Protein AF-0000000082393495 (afdb_homodimer)

pLDDT: mean 84.27, std 15.68, range [24.88, 97.31]

Organism: Colocasia esculenta (NCBI:txid4460)

InterPro domains:
  IPR001537 tRNA/rRNA methyltransferase, SpoU type [PF00588] (17-160)
  IPR029026 tRNA (guanine-N1-)-methyltransferase, N-terminal [G3DSA:3.40.1280.10] (12-165)
  IPR029028 Alpha/beta knot methyltransferases [SSF75217] (17-160)
  IPR051259 Ribosomal RNA Methyltransferase [PTHR43191] (18-163)

Nearest PDB structures (foldseek):
  7qiu-assembly1_B  TM=8.728E-01  e=2.834E-11  Bacillus subtilis
  5l0z-assembly1_B  TM=8.514E-01  e=2.171E-10  Sinorhizobium meliloti 1021
  1x7o-assembly1_B  TM=8.336E-01  e=1.814E-10  Streptomyces viridochromogenes
  1gz0-assembly4_E  TM=8.318E-01  e=1.476E-09  Escherichia coli
  2i6d-assembly1_A  TM=7.987E-01  e=8.609E-10  Porphyromonas gingivalis W83

Secondary structure (DSSP, 8-state):
------EEEEE--SS---HHHHHHHHHHHHHTT--EEEE-TTSPPTTSHHHHHHHTTGGGTSEEEE--HHHHHHHHHHHTPEEEEE--TTS-TTS---PPEEP-HHHHHHTTTS-EEEEE-BTTTBS-HHHHHHSEEEE----TT-----HHHHHHHHHHHTS---/------EEEEE--SS---HHHHHHHHHHHHHTT--EEEE-TTSPPTTSHHHHHHHTTGGGTSEEEE--HHHHHHHHHHHTPEEEEE--TTS-TTS---PPEEP-HHHHHHTTTS-EEEEE-BTTTBS-HHHHHHSEEEE----TT-----HHHHHHHHHHHTS---

Foldseek 3Di:
DVPLLQAEEEEAAQPQPPLLLQLLLLLLCVVLVHQAYEYEPNDDDCPDPNSCVNNVCSSVVHDYHYDHPVVVVVVCVVQVAAEEEEAAPPPPPPDDPADAAEQDLVVLVVCQRGNYYYYFQHPVPTDDPVSVVRHHYYYYDDDDPDHDDDRSVRSSVNSNSNRHDD/DVPQLQAEEEEAAQPQPPLLLQLLLLLLCVVLVGQAYEYEPNHDDCPDPNSCVNNVCSSVVHDYHYDHPVVVVVSCVVQVAAEEEEAAPPPPPPDDPADAAEQDLVVLVVCQRGNYYYYFQHPVPTDDPVSVVRHHYYYYDDDDPDHDDDRSVRSSVNSNSNRHDD

Radius of gyration: 19.24 Å; Cα contacts (8 Å, |Δi|>4): 706; chains: 2; bounding box: 40×58×52 Å

Sequence (332 aa):
MCHPGRRLVQHLATDDHDPGNLGTLLRSTMAFKWDGVFLLPSCCDPFNDKALRAARGASFQLTIIAGDWVHLEDLRDKFQMKMLAAHPENINETSFDRSSLILSQKLAESLADTPLCLTLGSEGHGLSQQAMCSSELVHIPMVGHFESLNVAVAGGIFLFILKSEYMCHPGRRLVQHLATDDHDPGNLGTLLRSTMAFKWDGVFLLPSCCDPFNDKALRAARGASFQLTIIAGDWVHLEDLRDKFQMKMLAAHPENINETSFDRSSLILSQKLAESLADTPLCLTLGSEGHGLSQQAMCSSELVHIPMVGHFESLNVAVAGGIFLFILKSEY

Solvent-accessible surface area (backbone atoms only — not comparable to full-atom values): 17664 Å² total; per-residue (Å²): 124,82,70,72,66,51,33,33,38,28,46,40,17,64,64,29,77,45,35,45,43,53,10,38,38,41,29,42,37,49,28,40,66,41,53,31,37,38,32,32,81,51,29,58,59,68,78,36,69,57,5,38,62,44,11,70,61,26,70,78,73,48,46,74,44,78,43,50,68,68,56,49,50,50,50,32,64,74,63,61,39,46,41,34,23,58,40,59,70,69,56,70,67,70,73,72,88,63,77,61,44,67,64,42,67,68,52,26,61,75,41,57,88,49,29,30,32,40,35,39,36,14,83,78,72,39,63,49,69,65,52,58,73,68,25,48,39,31,19,69,86,63,43,87,88,60,65,70,69,59,56,36,29,48,47,35,38,50,44,59,57,57,35,64,87,125,125,81,69,72,67,50,34,34,37,29,45,40,17,62,66,30,76,46,34,46,43,54,11,38,38,40,28,43,37,49,28,42,65,40,52,31,37,38,33,31,81,52,30,58,62,66,78,36,70,57,4,39,63,44,11,70,60,26,70,79,72,48,48,74,44,78,43,50,69,68,56,50,50,52,50,32,62,74,63,61,37,48,44,34,24,58,39,60,72,70,57,70,69,68,71,73,86,62,77,62,44,68,64,44,66,69,52,24,60,76,43,57,90,49,28,30,32,39,35,38,36,15,82,79,73,39,61,51,70,65,52,58,71,67,26,48,40,32,18,70,84,64,43,86,87,60,65,72,70,59,56,36,29,49,48,36,39,50,43,60,58,58,35,67,88,125

Structure (mmCIF, N/CA/C/O backbone):
data_AF-0000000082393495-model_v1
#
loop_
_entity.id
_entity.type
_entity.pdbx_description
1 polymer 'tRNA/rRNA methyltransferase SpoU type domain-containing protein'
#
loop_
_atom_site.group_PDB
_atom_site.id
_atom_site.type_symbol
_atom_site.label_atom_id
_atom_site.label_alt_id
_atom_site.label_comp_id
_atom_site.label_asym_id
_atom_site.label_entity_id
_atom_site.label_seq_id
_atom_site.pdbx_PDB_ins_code
_atom_site.Cartn_x
_atom_site.Cartn_y
_atom_site.Cartn_z
_atom_site.occupancy
_atom_site.B_iso_or_equiv
_atom_site.auth_seq_id
_atom_site.auth_comp_id
_atom_site.auth_asym_id
_atom_site.auth_atom_id
_atom_site.pdbx_PDB_model_num
ATOM 1 N N . MET A 1 1 ? -3.109 -27.641 16.094 1 24.91 1 MET A N 1
ATOM 2 C CA . MET A 1 1 ? -2.777 -27.844 14.68 1 24.91 1 MET A CA 1
ATOM 3 C C . MET A 1 1 ? -2.752 -26.516 13.93 1 24.91 1 MET A C 1
ATOM 5 O O . MET A 1 1 ? -3.74 -25.781 13.914 1 24.91 1 MET A O 1
ATOM 9 N N . CYS A 1 2 ? -1.732 -25.719 14.055 1 31.98 2 CYS A N 1
ATOM 10 C CA . CYS A 1 2 ? -1.646 -24.469 13.328 1 31.98 2 CYS A CA 1
ATOM 11 C C . CYS A 1 2 ? -2.271 -24.594 11.945 1 31.98 2 CYS A C 1
ATOM 13 O O . CYS A 1 2 ? -1.803 -25.375 11.117 1 31.98 2 CYS A O 1
ATOM 15 N N . HIS A 1 3 ? -3.521 -24.719 11.852 1 39.31 3 HIS A N 1
ATOM 16 C CA . HIS A 1 3 ? -4.066 -24.797 10.5 1 39.31 3 HIS A CA 1
ATOM 17 C C . HIS A 1 3 ? -3.375 -23.812 9.562 1 39.31 3 HIS A C 1
ATOM 19 O O . HIS A 1 3 ? -3.348 -22.609 9.836 1 39.31 3 HIS A O 1
ATOM 25 N N . PRO A 1 4 ? -2.248 -24.047 9.031 1 46.06 4 PRO A N 1
ATOM 26 C CA . PRO A 1 4 ? -1.491 -23.125 8.18 1 46.06 4 PRO A CA 1
ATOM 27 C C . PRO A 1 4 ? -2.393 -22.234 7.328 1 46.06 4 PRO A C 1
ATOM 29 O O . PRO A 1 4 ? -3.23 -22.75 6.574 1 46.06 4 PRO A O 1
ATOM 32 N N . GLY A 1 5 ? -3.168 -21.469 7.797 1 53.59 5 GLY A N 1
ATOM 33 C CA . GLY A 1 5 ? -3.904 -20.562 6.945 1 53.59 5 GLY A CA 1
ATOM 34 C C . GLY A 1 5 ? -3.131 -20.141 5.711 1 53.59 5 GLY A C 1
ATOM 35 O O . GLY A 1 5 ? -1.909 -19.984 5.762 1 53.59 5 GLY A O 1
ATOM 36 N N . ARG A 1 6 ? -3.248 -20.906 4.414 1 68.31 6 ARG A N 1
ATOM 37 C CA . ARG A 1 6 ? -2.553 -21.109 3.146 1 68.31 6 ARG A CA 1
ATOM 38 C C . ARG A 1 6 ? -2.625 -19.844 2.281 1 68.31 6 ARG A C 1
ATOM 40 O O . ARG A 1 6 ? -3.193 -19.875 1.187 1 68.31 6 ARG A O 1
ATOM 47 N N . ARG A 1 7 ? -2.291 -18.703 2.914 1 82.12 7 ARG A N 1
ATOM 48 C CA . ARG A 1 7 ? -2.248 -17.562 2.004 1 82.12 7 ARG A CA 1
ATOM 49 C C . ARG A 1 7 ? -0.832 -17.328 1.494 1 82.12 7 ARG A C 1
ATOM 51 O O . ARG A 1 7 ? 0.083 -17.062 2.281 1 82.12 7 ARG A O 1
ATOM 58 N N . LEU A 1 8 ? -0.674 -17.516 0.177 1 84.56 8 LEU A N 1
ATOM 59 C CA . LEU A 1 8 ? 0.613 -17.328 -0.484 1 84.56 8 LEU A CA 1
ATOM 60 C C . LEU A 1 8 ? 0.558 -16.156 -1.466 1 84.56 8 LEU A C 1
ATOM 62 O O . LEU A 1 8 ? -0.476 -15.922 -2.096 1 84.56 8 LEU A O 1
ATOM 66 N N . VAL A 1 9 ? 1.649 -15.438 -1.482 1 84.06 9 VAL A N 1
ATOM 67 C CA . VAL A 1 9 ? 1.804 -14.398 -2.488 1 84.06 9 VAL A CA 1
ATOM 68 C C . VAL A 1 9 ? 2.793 -14.852 -3.559 1 84.06 9 VAL A C 1
ATOM 70 O O . VAL A 1 9 ? 3.861 -15.375 -3.242 1 84.06 9 VAL A O 1
ATOM 73 N N . GLN A 1 10 ? 2.398 -14.75 -4.812 1 76.69 10 GLN A N 1
ATOM 74 C CA . GLN A 1 10 ? 3.311 -15.039 -5.914 1 76.69 10 GLN A CA 1
ATOM 75 C C . GLN A 1 10 ? 3.699 -13.758 -6.652 1 76.69 10 GLN A C 1
ATOM 77 O O . GLN A 1 10 ? 2.832 -13 -7.09 1 76.69 10 GLN A O 1
ATOM 82 N N . HIS A 1 11 ? 4.902 -13.43 -6.531 1 73.94 11 HIS A N 1
ATOM 83 C CA . HIS A 1 11 ? 5.441 -12.32 -7.316 1 73.94 11 HIS A CA 1
ATOM 84 C C . HIS A 1 11 ? 6.039 -12.82 -8.633 1 73.94 11 HIS A C 1
ATOM 86 O O . HIS A 1 11 ? 6.836 -13.758 -8.633 1 73.94 11 HIS A O 1
ATOM 92 N N . LEU A 1 12 ? 5.434 -12.438 -9.734 1 60.53 12 LEU A N 1
ATOM 93 C CA . LEU A 1 12 ? 6.004 -12.82 -11.016 1 60.53 12 LEU A CA 1
ATOM 94 C C . LEU A 1 12 ? 6.934 -11.734 -11.547 1 60.53 12 LEU A C 1
ATOM 96 O O . LEU A 1 12 ? 6.512 -10.594 -11.742 1 60.53 12 LEU A O 1
ATOM 100 N N . ALA A 1 13 ? 8.039 -11.609 -10.93 1 51.97 13 ALA A N 1
ATOM 101 C CA . ALA A 1 13 ? 8.977 -10.57 -11.352 1 51.97 13 ALA A CA 1
ATOM 102 C C . ALA A 1 13 ? 9.57 -10.875 -12.719 1 51.97 13 ALA A C 1
ATOM 104 O O . ALA A 1 13 ? 10.453 -11.727 -12.844 1 51.97 13 ALA A O 1
ATOM 105 N N . THR A 1 14 ? 8.914 -10.992 -13.75 1 46.91 14 THR A N 1
ATOM 106 C CA . THR A 1 14 ? 9.703 -11.172 -14.961 1 46.91 14 THR A CA 1
ATOM 107 C C . THR A 1 14 ? 10.773 -10.086 -15.078 1 46.91 14 THR A C 1
ATOM 109 O O . THR A 1 14 ? 11.945 -10.391 -15.305 1 46.91 14 THR A O 1
ATOM 112 N N . ASP A 1 15 ? 10.344 -8.883 -15.281 1 49.31 15 ASP A N 1
ATOM 113 C CA . ASP A 1 15 ? 11.266 -7.77 -15.461 1 49.31 15 ASP A CA 1
ATOM 114 C C . ASP A 1 15 ? 11.398 -6.957 -14.172 1 49.31 15 ASP A C 1
ATOM 116 O O . ASP A 1 15 ? 11.969 -5.863 -14.18 1 49.31 15 ASP A O 1
ATOM 120 N N . ASP A 1 16 ? 10.648 -7.254 -13.273 1 53.59 16 ASP A N 1
ATOM 121 C CA . ASP A 1 16 ? 10.719 -6.324 -12.156 1 53.59 16 ASP A CA 1
ATOM 122 C C . ASP A 1 16 ? 12.062 -6.418 -11.438 1 53.59 16 ASP A C 1
ATOM 124 O O . ASP A 1 16 ? 12.297 -7.355 -10.672 1 53.59 16 ASP A O 1
ATOM 128 N N . HIS A 1 17 ? 12.984 -6.074 -12.086 1 60.03 17 HIS A N 1
ATOM 129 C CA . HIS A 1 17 ? 14.352 -5.805 -11.656 1 60.03 17 HIS A CA 1
ATOM 130 C C . HIS A 1 17 ? 14.383 -4.848 -10.477 1 60.03 17 HIS A C 1
ATOM 132 O O . HIS A 1 17 ? 15.43 -4.273 -10.164 1 60.03 17 HIS A O 1
ATOM 138 N N . ASP A 1 18 ? 13.289 -4.691 -9.742 1 80.69 18 ASP A N 1
ATOM 139 C CA . ASP A 1 18 ? 13.539 -3.785 -8.625 1 80.69 18 ASP A CA 1
ATOM 140 C C . ASP A 1 18 ? 13.562 -4.539 -7.297 1 80.69 18 ASP A C 1
ATOM 142 O O . ASP A 1 18 ? 12.516 -4.797 -6.703 1 80.69 18 ASP A O 1
ATOM 146 N N . PRO A 1 19 ? 14.68 -4.961 -6.879 1 88.75 19 PRO A N 1
ATOM 147 C CA . PRO A 1 19 ? 14.82 -5.684 -5.613 1 88.75 19 PRO A CA 1
ATOM 148 C C . PRO A 1 19 ? 14.188 -4.945 -4.438 1 88.75 19 PRO A C 1
ATOM 150 O O . PRO A 1 19 ? 13.766 -5.57 -3.463 1 88.75 19 PRO A O 1
ATOM 153 N N . GLY A 1 20 ? 14.078 -3.652 -4.57 1 90.81 20 GLY A N 1
ATOM 154 C CA . GLY A 1 20 ? 13.414 -2.883 -3.529 1 90.81 20 GLY A CA 1
ATOM 155 C C . GLY A 1 20 ? 11.945 -3.227 -3.375 1 90.81 20 GLY A C 1
ATOM 156 O O . GLY A 1 20 ? 11.461 -3.391 -2.254 1 90.81 20 GLY A O 1
ATOM 157 N N . ASN A 1 21 ? 11.297 -3.354 -4.5 1 91.81 21 ASN A N 1
ATOM 158 C CA . ASN A 1 21 ? 9.883 -3.738 -4.484 1 91.81 21 ASN A CA 1
ATOM 159 C C . ASN A 1 21 ? 9.688 -5.129 -3.891 1 91.81 21 ASN A C 1
ATOM 161 O O . ASN A 1 21 ? 8.75 -5.359 -3.127 1 91.81 21 ASN A O 1
ATOM 165 N N . LEU A 1 22 ? 10.57 -6.016 -4.262 1 91.88 22 LEU A N 1
ATOM 166 C CA . LEU A 1 22 ? 10.477 -7.363 -3.713 1 91.88 22 LEU A CA 1
ATOM 167 C C . LEU A 1 22 ? 10.641 -7.348 -2.197 1 91.88 22 LEU A C 1
ATOM 169 O O . LEU A 1 22 ? 9.836 -7.941 -1.476 1 91.88 22 LEU A O 1
ATOM 173 N N . GLY A 1 23 ? 11.719 -6.699 -1.755 1 93.38 23 GLY A N 1
ATOM 174 C CA . GLY A 1 23 ? 11.914 -6.586 -0.318 1 93.38 23 GLY A CA 1
ATOM 175 C C . GLY A 1 23 ? 10.719 -5.984 0.399 1 93.38 23 GLY A C 1
ATOM 176 O O . GLY A 1 23 ? 10.312 -6.477 1.452 1 93.38 23 GLY A O 1
ATOM 177 N N . THR A 1 24 ? 10.172 -4.941 -0.152 1 93.44 24 THR A N 1
ATOM 178 C CA . THR A 1 24 ? 9.008 -4.27 0.415 1 93.44 24 THR A CA 1
ATOM 179 C C . THR A 1 24 ? 7.812 -5.211 0.463 1 93.44 24 THR A C 1
ATOM 181 O O . THR A 1 24 ? 7.07 -5.227 1.446 1 93.44 24 THR A O 1
ATOM 184 N N . LEU A 1 25 ? 7.66 -5.992 -0.544 1 94.06 25 LEU A N 1
ATOM 185 C CA . LEU A 1 25 ? 6.566 -6.953 -0.598 1 94.06 25 LEU A CA 1
ATOM 186 C C . LEU A 1 25 ? 6.742 -8.031 0.463 1 94.06 25 LEU A C 1
ATOM 188 O O . LEU A 1 25 ? 5.77 -8.445 1.101 1 94.06 25 LEU A O 1
ATOM 192 N N . LEU A 1 26 ? 7.949 -8.469 0.66 1 93.69 26 LEU A N 1
ATOM 193 C CA . LEU A 1 26 ? 8.219 -9.445 1.711 1 93.69 26 LEU A CA 1
ATOM 194 C C . LEU A 1 26 ? 7.855 -8.883 3.08 1 93.69 26 LEU A C 1
ATOM 196 O O . LEU A 1 26 ? 7.25 -9.578 3.9 1 93.69 26 LEU A O 1
ATOM 200 N N . ARG A 1 27 ? 8.234 -7.652 3.232 1 94.5 27 ARG A N 1
ATOM 201 C CA . ARG A 1 27 ? 7.93 -6.965 4.484 1 94.5 27 ARG A CA 1
ATOM 202 C C . ARG A 1 27 ? 6.422 -6.914 4.723 1 94.5 27 ARG A C 1
ATOM 204 O O . ARG A 1 27 ? 5.953 -7.219 5.824 1 94.5 27 ARG A O 1
ATOM 211 N N . SER A 1 28 ? 5.688 -6.559 3.74 1 95.31 28 SER A N 1
ATOM 212 C CA . SER A 1 28 ? 4.234 -6.5 3.848 1 95.31 28 SER A CA 1
ATOM 213 C C . SER A 1 28 ? 3.639 -7.887 4.066 1 95.31 28 SER A C 1
ATOM 215 O O . SER A 1 28 ? 2.682 -8.047 4.824 1 95.31 28 SER A O 1
ATOM 217 N N . THR A 1 29 ? 4.168 -8.867 3.385 1 94 29 THR A N 1
ATOM 218 C CA . THR A 1 29 ? 3.703 -10.242 3.523 1 94 29 THR A CA 1
ATOM 219 C C . THR A 1 29 ? 3.803 -10.703 4.977 1 94 29 THR A C 1
ATOM 221 O O . THR A 1 29 ? 2.871 -11.312 5.504 1 94 29 THR A O 1
ATOM 224 N N . MET A 1 30 ? 4.871 -10.359 5.551 1 92.25 30 MET A N 1
ATOM 225 C CA . MET A 1 30 ? 5.082 -10.719 6.949 1 92.25 30 MET A CA 1
ATOM 226 C C . MET A 1 30 ? 4.148 -9.93 7.859 1 92.25 30 MET A C 1
ATOM 228 O O . MET A 1 30 ? 3.52 -10.492 8.758 1 92.25 30 MET A O 1
ATOM 232 N N . ALA A 1 31 ? 4.035 -8.672 7.617 1 92.81 31 ALA A N 1
ATOM 233 C CA . ALA A 1 31 ? 3.248 -7.773 8.461 1 92.81 31 ALA A CA 1
ATOM 234 C C . ALA A 1 31 ? 1.782 -8.195 8.492 1 92.81 31 ALA A C 1
ATOM 236 O O . ALA A 1 31 ? 1.098 -8 9.5 1 92.81 31 ALA A O 1
ATOM 237 N N . PHE A 1 32 ? 1.333 -8.766 7.418 1 93.31 32 PHE A N 1
ATOM 238 C CA . PHE A 1 32 ? -0.086 -9.086 7.328 1 93.31 32 PHE A CA 1
ATOM 239 C C . PHE A 1 32 ? -0.311 -10.586 7.453 1 93.31 32 PHE A C 1
ATOM 241 O O . PHE A 1 32 ? -1.385 -11.086 7.113 1 93.31 32 PHE A O 1
ATOM 248 N N . LYS A 1 33 ? 0.631 -11.344 7.84 1 90.81 33 LYS A N 1
ATOM 249 C CA . LYS A 1 33 ? 0.608 -12.734 8.281 1 90.81 33 LYS A CA 1
ATOM 250 C C . LYS A 1 33 ? 0.209 -13.664 7.145 1 90.81 33 LYS A C 1
ATOM 252 O O . LYS A 1 33 ? -0.623 -14.562 7.328 1 90.81 33 LYS A O 1
ATOM 257 N N . TRP A 1 34 ? 0.666 -13.367 5.996 1 92.38 34 TRP A N 1
ATOM 258 C CA . TRP A 1 34 ? 0.624 -14.352 4.922 1 92.38 34 TRP A CA 1
ATOM 259 C C . TRP A 1 34 ? 1.696 -15.422 5.113 1 92.38 34 TRP A C 1
ATOM 261 O O . TRP A 1 34 ? 2.697 -15.18 5.797 1 92.38 34 TRP A O 1
ATOM 271 N N . ASP A 1 35 ? 1.498 -16.547 4.59 1 89.88 35 ASP A N 1
ATOM 272 C CA . ASP A 1 35 ? 2.297 -17.719 4.949 1 89.88 35 ASP A CA 1
ATOM 273 C C . ASP A 1 35 ? 3.65 -17.703 4.242 1 89.88 35 ASP A C 1
ATOM 275 O O . ASP A 1 35 ? 4.633 -18.25 4.754 1 89.88 35 ASP A O 1
ATOM 279 N N . GLY A 1 36 ? 3.641 -17.156 3.074 1 91.81 36 GLY A N 1
ATOM 280 C CA . GLY A 1 36 ? 4.898 -17.156 2.348 1 91.81 36 GLY A CA 1
ATOM 281 C C . GLY A 1 36 ? 4.793 -16.5 0.98 1 91.81 36 GLY A C 1
ATOM 282 O O . GLY A 1 36 ? 3.783 -15.875 0.66 1 91.81 36 GLY A O 1
ATOM 283 N N . VAL A 1 37 ? 5.961 -16.609 0.301 1 93.56 37 VAL A N 1
ATOM 284 C CA . VAL A 1 37 ? 6.07 -16.047 -1.043 1 93.56 37 VAL A CA 1
ATOM 285 C C . VAL A 1 37 ? 6.594 -17.109 -2.004 1 93.56 37 VAL A C 1
ATOM 287 O O . VAL A 1 37 ? 7.496 -17.875 -1.661 1 93.56 37 VAL A O 1
ATOM 290 N N . PHE A 1 38 ? 5.961 -17.094 -3.166 1 92.5 38 PHE A N 1
ATOM 291 C CA . PHE A 1 38 ? 6.418 -17.938 -4.266 1 92.5 38 PHE A CA 1
ATOM 292 C C . PHE A 1 38 ? 7.066 -17.109 -5.355 1 92.5 38 PHE A C 1
ATOM 294 O O . PHE A 1 38 ? 6.453 -16.172 -5.887 1 92.5 38 PHE A O 1
ATOM 301 N N . LEU A 1 39 ? 8.266 -17.422 -5.645 1 90.75 39 LEU A N 1
ATOM 302 C CA . LEU A 1 39 ? 9.008 -16.656 -6.637 1 90.75 39 LEU A CA 1
ATOM 303 C C . LEU A 1 39 ? 9.211 -17.469 -7.914 1 90.75 39 LEU A C 1
ATOM 305 O O . LEU A 1 39 ? 9.75 -18.578 -7.871 1 90.75 39 LEU A O 1
ATOM 309 N N . LEU A 1 40 ? 8.742 -16.906 -8.977 1 88.19 40 LEU A N 1
ATOM 310 C CA . LEU A 1 40 ? 9.047 -17.5 -10.273 1 88.19 40 LEU A CA 1
ATOM 311 C C . LEU A 1 40 ? 10.484 -17.203 -10.688 1 88.19 40 LEU A C 1
ATOM 313 O O . LEU A 1 40 ? 11.117 -16.281 -10.156 1 88.19 40 LEU A O 1
ATOM 317 N N . PRO A 1 41 ? 11.078 -17.953 -11.625 1 83.44 41 PRO A N 1
ATOM 318 C CA . PRO A 1 41 ? 12.5 -17.828 -11.969 1 83.44 41 PRO A CA 1
ATOM 319 C C . PRO A 1 41 ? 12.875 -16.438 -12.461 1 83.44 41 PRO A C 1
ATOM 321 O O . PRO A 1 41 ? 14.031 -16.031 -12.336 1 83.44 41 PRO A O 1
ATOM 324 N N . SER A 1 42 ? 12.023 -15.727 -12.938 1 80.19 42 SER A N 1
ATOM 325 C CA . SER A 1 42 ? 12.32 -14.414 -13.5 1 80.19 42 SER A CA 1
ATOM 326 C C . SER A 1 42 ? 12.406 -13.352 -12.406 1 80.19 42 SER A C 1
ATOM 328 O O . SER A 1 42 ? 12.859 -12.227 -12.656 1 80.19 42 SER A O 1
ATOM 330 N N . CYS A 1 43 ? 12.172 -13.742 -11.164 1 83.94 43 CYS A N 1
ATOM 331 C CA . CYS A 1 43 ? 12.125 -12.773 -10.078 1 83.94 43 CYS A CA 1
ATOM 332 C C . CYS A 1 43 ? 13.523 -12.5 -9.531 1 83.94 43 CYS A C 1
ATOM 334 O O . CYS A 1 43 ? 14.414 -13.344 -9.648 1 83.94 43 CYS A O 1
ATOM 336 N N . CYS A 1 44 ? 13.688 -11.336 -8.977 1 86.31 44 CYS A N 1
ATOM 337 C CA . CYS A 1 44 ? 14.953 -10.961 -8.359 1 86.31 44 CYS A CA 1
ATOM 338 C C . CYS A 1 44 ? 15.25 -11.828 -7.141 1 86.31 44 CYS A C 1
ATOM 340 O O . CYS A 1 44 ? 14.344 -12.453 -6.586 1 86.31 44 CYS A O 1
ATOM 342 N N . ASP A 1 45 ? 16.531 -11.812 -6.797 1 89.44 45 ASP A N 1
ATOM 343 C CA . ASP A 1 45 ? 17 -12.531 -5.609 1 89.44 45 ASP A CA 1
ATOM 344 C C . ASP A 1 45 ? 16.516 -11.844 -4.332 1 89.44 45 ASP A C 1
ATOM 346 O O . ASP A 1 45 ? 16.859 -10.695 -4.066 1 89.44 45 ASP A O 1
ATOM 350 N N . PRO A 1 46 ? 15.758 -12.617 -3.527 1 91 46 PRO A N 1
ATOM 351 C CA . PRO A 1 46 ? 15.227 -12.008 -2.303 1 91 46 PRO A CA 1
ATOM 352 C C . PRO A 1 46 ? 16.312 -11.734 -1.265 1 91 46 PRO A C 1
ATOM 354 O O . PRO A 1 46 ? 16.062 -11.055 -0.267 1 91 46 PRO A O 1
ATOM 357 N N . PHE A 1 47 ? 17.562 -12.133 -1.558 1 93.12 47 PHE A N 1
ATOM 358 C CA . PHE A 1 47 ? 18.656 -11.969 -0.599 1 93.12 47 PHE A CA 1
ATOM 359 C C . PHE A 1 47 ? 19.703 -11 -1.132 1 93.12 47 PHE A C 1
ATOM 361 O O . PHE A 1 47 ? 20.781 -10.875 -0.561 1 93.12 47 PHE A O 1
ATOM 368 N N . ASN A 1 48 ? 19.297 -10.422 -2.188 1 91.94 48 ASN A N 1
ATOM 369 C CA . ASN A 1 48 ? 20.156 -9.32 -2.629 1 91.94 48 ASN A CA 1
ATOM 370 C C . ASN A 1 48 ? 20.141 -8.164 -1.625 1 91.94 48 ASN A C 1
ATOM 372 O O . ASN A 1 48 ? 19.156 -7.965 -0.914 1 91.94 48 ASN A O 1
ATOM 376 N N . ASP A 1 49 ? 21.156 -7.328 -1.661 1 93.94 49 ASP A N 1
ATOM 377 C CA . ASP A 1 49 ? 21.359 -6.297 -0.647 1 93.94 49 ASP A CA 1
ATOM 378 C C . ASP A 1 49 ? 20.188 -5.316 -0.622 1 93.94 49 ASP A C 1
ATOM 380 O O . ASP A 1 49 ? 19.688 -4.961 0.449 1 93.94 49 ASP A O 1
ATOM 384 N N . LYS A 1 50 ? 19.781 -4.891 -1.679 1 91.06 50 LYS A N 1
ATOM 385 C CA . LYS A 1 50 ? 18.688 -3.932 -1.766 1 91.06 50 LYS A CA 1
ATOM 386 C C . LYS A 1 50 ? 17.375 -4.543 -1.27 1 91.06 50 LYS A C 1
ATOM 388 O O . LYS A 1 50 ? 16.609 -3.883 -0.571 1 91.06 50 LYS A O 1
ATOM 393 N N . ALA A 1 51 ? 17.141 -5.812 -1.679 1 93.31 51 ALA A N 1
ATOM 394 C CA . ALA A 1 51 ? 15.945 -6.516 -1.225 1 93.31 51 ALA A CA 1
ATOM 395 C C . ALA A 1 51 ? 15.977 -6.734 0.285 1 93.31 51 ALA A C 1
ATOM 397 O O . ALA A 1 51 ? 14.969 -6.531 0.971 1 93.31 51 ALA A O 1
ATOM 398 N N . LEU A 1 52 ? 17.094 -7.066 0.769 1 95 52 LEU A N 1
ATOM 399 C CA . LEU A 1 52 ? 17.25 -7.309 2.197 1 95 52 LEU A CA 1
ATOM 400 C C . LEU A 1 52 ? 16.984 -6.039 2.998 1 95 52 LEU A C 1
ATOM 402 O O . LEU A 1 52 ? 16.297 -6.078 4.016 1 95 52 LEU A O 1
ATOM 406 N N . ARG A 1 53 ? 17.531 -4.988 2.523 1 92.75 53 ARG A N 1
ATOM 407 C CA . ARG A 1 53 ? 17.328 -3.713 3.207 1 92.75 53 ARG A CA 1
ATOM 408 C C . ARG A 1 53 ? 15.859 -3.322 3.213 1 92.75 53 ARG A C 1
ATOM 410 O O . ARG A 1 53 ? 15.336 -2.881 4.238 1 92.75 53 ARG A O 1
ATOM 417 N N . ALA A 1 54 ? 15.211 -3.506 2.115 1 91.69 54 ALA A N 1
ATOM 418 C CA . ALA A 1 54 ? 13.805 -3.137 1.986 1 91.69 54 ALA A CA 1
ATOM 419 C C . ALA A 1 54 ? 12.914 -4.082 2.789 1 91.69 54 ALA A C 1
ATOM 421 O O . ALA A 1 54 ? 11.875 -3.676 3.301 1 91.69 54 ALA A O 1
ATOM 422 N N . ALA A 1 55 ? 13.352 -5.289 3.021 1 93.44 55 ALA A N 1
ATOM 423 C CA . ALA A 1 55 ? 12.555 -6.32 3.674 1 93.44 55 ALA A CA 1
ATOM 424 C C . ALA A 1 55 ? 12.609 -6.18 5.191 1 93.44 55 ALA A C 1
ATOM 426 O O . ALA A 1 55 ? 11.758 -6.715 5.902 1 93.44 55 ALA A O 1
ATOM 427 N N . ARG A 1 56 ? 13.688 -5.496 5.645 1 91.75 56 ARG A N 1
ATOM 428 C CA . ARG A 1 56 ? 13.875 -5.281 7.078 1 91.75 56 ARG A CA 1
ATOM 429 C C . ARG A 1 56 ? 13.766 -6.594 7.848 1 91.75 56 ARG A C 1
ATOM 431 O O . ARG A 1 56 ? 13.047 -6.676 8.844 1 91.75 56 ARG A O 1
ATOM 438 N N . GLY A 1 57 ? 14.398 -7.664 7.406 1 91.81 57 GLY A N 1
ATOM 439 C CA . GLY A 1 57 ? 14.5 -8.922 8.125 1 91.81 57 GLY A CA 1
ATOM 440 C C . GLY A 1 57 ? 13.438 -9.93 7.723 1 91.81 57 GLY A C 1
ATOM 441 O O . GLY A 1 57 ? 13.539 -11.109 8.047 1 91.81 57 GLY A O 1
ATOM 442 N N . ALA A 1 58 ? 12.445 -9.547 6.961 1 92.94 58 ALA A N 1
ATOM 443 C CA . ALA A 1 58 ? 11.344 -10.43 6.574 1 92.94 58 ALA A CA 1
ATOM 444 C C . ALA A 1 58 ? 11.852 -11.609 5.746 1 92.94 58 ALA A C 1
ATOM 446 O O . ALA A 1 58 ? 11.305 -12.703 5.816 1 92.94 58 ALA A O 1
ATOM 447 N N . SER A 1 59 ? 12.914 -11.375 5.031 1 92.62 59 SER A N 1
ATOM 448 C CA . SER A 1 59 ? 13.484 -12.406 4.164 1 92.62 59 SER A CA 1
ATOM 449 C C . SER A 1 59 ? 13.922 -13.625 4.973 1 92.62 59 SER A C 1
ATOM 451 O O . SER A 1 59 ? 13.945 -14.742 4.449 1 92.62 59 SER A O 1
ATOM 453 N N . PHE A 1 60 ? 14.102 -13.406 6.238 1 92.69 60 PHE A N 1
ATOM 454 C CA . PHE A 1 60 ? 14.641 -14.492 7.059 1 92.69 60 PHE A CA 1
ATOM 455 C C . PHE A 1 60 ? 13.539 -15.148 7.879 1 92.69 60 PHE A C 1
ATOM 457 O O . PHE A 1 60 ? 13.773 -16.156 8.547 1 92.69 60 PHE A O 1
ATOM 464 N N . GLN A 1 61 ? 12.406 -14.672 7.805 1 91 61 GLN A N 1
ATOM 465 C CA . GLN A 1 61 ? 11.328 -15.164 8.656 1 91 61 GLN A CA 1
ATOM 466 C C . GLN A 1 61 ? 10.211 -15.789 7.82 1 91 61 GLN A C 1
ATOM 468 O O . GLN A 1 61 ? 9.461 -16.641 8.312 1 91 61 GLN A O 1
ATOM 473 N N . LEU A 1 62 ? 10.188 -15.414 6.578 1 91.5 62 LEU A N 1
ATOM 474 C CA . LEU A 1 62 ? 9.125 -15.875 5.695 1 91.5 62 LEU A CA 1
ATOM 475 C C . LEU A 1 62 ? 9.539 -17.156 4.973 1 91.5 62 LEU A C 1
ATOM 477 O O . LEU A 1 62 ? 10.719 -17.359 4.699 1 91.5 62 LEU A O 1
ATOM 481 N N . THR A 1 63 ? 8.547 -17.938 4.738 1 93.06 63 THR A N 1
ATOM 482 C CA . THR A 1 63 ? 8.773 -19.047 3.814 1 93.06 63 THR A CA 1
ATOM 483 C C . THR A 1 63 ? 8.859 -18.547 2.377 1 93.06 63 THR A C 1
ATOM 485 O O . THR A 1 63 ? 7.918 -17.938 1.871 1 93.06 63 THR A O 1
ATOM 488 N N . ILE A 1 64 ? 10.016 -18.75 1.776 1 93.31 64 ILE A N 1
ATOM 489 C CA . ILE A 1 64 ? 10.211 -18.359 0.384 1 93.31 64 ILE A CA 1
ATOM 490 C C . ILE A 1 64 ? 10.422 -19.609 -0.474 1 93.31 64 ILE A C 1
ATOM 492 O O . ILE A 1 64 ? 11.352 -20.391 -0.237 1 93.31 64 ILE A O 1
ATOM 496 N N . ILE A 1 65 ? 9.539 -19.75 -1.414 1 91.56 65 ILE A N 1
ATOM 497 C CA . ILE A 1 65 ? 9.602 -20.891 -2.318 1 91.56 65 ILE A CA 1
ATOM 498 C C . ILE A 1 65 ? 9.969 -20.422 -3.723 1 91.56 65 ILE A C 1
ATOM 500 O O . ILE A 1 65 ? 9.359 -19.484 -4.25 1 91.56 65 ILE A O 1
ATOM 504 N N . ALA A 1 66 ? 10.969 -21 -4.238 1 91 66 ALA A N 1
ATOM 505 C CA . ALA A 1 66 ? 11.336 -20.734 -5.625 1 91 66 ALA A CA 1
ATOM 506 C C . ALA A 1 66 ? 10.977 -21.906 -6.527 1 91 66 ALA A C 1
ATOM 508 O O . ALA A 1 66 ? 11.258 -23.062 -6.203 1 91 66 ALA A O 1
ATOM 509 N N . GLY A 1 67 ? 10.25 -21.578 -7.555 1 91.62 67 GLY A N 1
ATOM 510 C CA . GLY A 1 67 ? 9.836 -22.609 -8.492 1 91.62 67 GLY A CA 1
ATOM 511 C C . GLY A 1 67 ? 9.18 -22.062 -9.742 1 91.62 67 GLY A C 1
ATOM 512 O O . GLY A 1 67 ? 9.031 -20.844 -9.883 1 91.62 67 GLY A O 1
ATOM 513 N N . ASP A 1 68 ? 8.875 -22.953 -10.602 1 90.75 68 ASP A N 1
ATOM 514 C CA . ASP A 1 68 ? 8.227 -22.531 -11.836 1 90.75 68 ASP A CA 1
ATOM 515 C C . ASP A 1 68 ? 6.719 -22.781 -11.773 1 90.75 68 ASP A C 1
ATOM 517 O O . ASP A 1 68 ? 6.18 -23.094 -10.703 1 90.75 68 ASP A O 1
ATOM 521 N N . TRP A 1 69 ? 6.059 -22.609 -12.875 1 89.38 69 TRP A N 1
ATOM 522 C CA . TRP A 1 69 ? 4.602 -22.672 -12.945 1 89.38 69 TRP A CA 1
ATOM 523 C C . TRP A 1 69 ? 4.109 -24.078 -12.602 1 89.38 69 TRP A C 1
ATOM 525 O O . TRP A 1 69 ? 3.039 -24.234 -12 1 89.38 69 TRP A O 1
ATOM 535 N N . VAL A 1 70 ? 4.852 -25.031 -12.984 1 93.12 70 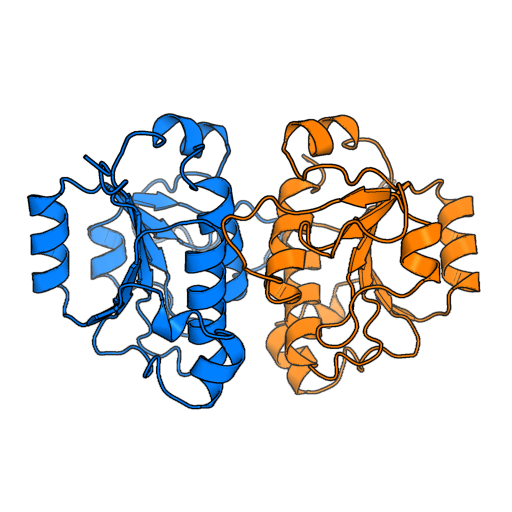VAL A N 1
ATOM 536 C CA . VAL A 1 70 ? 4.465 -26.406 -12.695 1 93.12 70 VAL A CA 1
ATOM 537 C C . VAL A 1 70 ? 4.426 -26.625 -11.188 1 93.12 70 VAL A C 1
ATOM 539 O O . VAL A 1 70 ? 3.482 -27.234 -10.664 1 93.12 70 VAL A O 1
ATOM 542 N N . HIS A 1 71 ? 5.43 -26.141 -10.539 1 93.06 71 HIS A N 1
ATOM 543 C CA . HIS A 1 71 ? 5.484 -26.25 -9.086 1 93.06 71 HIS A CA 1
ATOM 544 C C . HIS A 1 71 ? 4.324 -25.5 -8.438 1 93.06 71 HIS A C 1
ATOM 546 O O . HIS A 1 71 ? 3.752 -25.969 -7.453 1 93.06 71 HIS A O 1
ATOM 552 N N . LEU A 1 72 ? 4.02 -24.391 -8.992 1 90.06 72 LEU A N 1
ATOM 553 C CA . LEU A 1 72 ? 2.924 -23.594 -8.445 1 90.06 72 LEU A CA 1
ATOM 554 C C . LEU A 1 72 ? 1.591 -24.312 -8.625 1 90.06 72 LEU A C 1
ATOM 556 O O . LEU A 1 72 ? 0.753 -24.312 -7.719 1 90.06 72 LEU A O 1
ATOM 560 N N . GLU A 1 73 ? 1.413 -24.875 -9.75 1 91.56 73 GLU A N 1
ATOM 561 C CA . GLU A 1 73 ? 0.193 -25.641 -10.016 1 91.56 73 GLU A CA 1
ATOM 562 C C . GLU A 1 73 ? 0.057 -26.812 -9.062 1 91.56 73 GLU A C 1
ATOM 564 O O . GLU A 1 73 ? -1.044 -27.125 -8.602 1 91.56 73 GLU A O 1
ATOM 569 N N . ASP A 1 74 ? 1.145 -27.438 -8.812 1 93.25 74 ASP A N 1
ATOM 570 C CA . ASP A 1 74 ? 1.142 -28.547 -7.848 1 93.25 74 ASP A CA 1
ATOM 571 C C . ASP A 1 74 ? 0.671 -28.062 -6.477 1 93.25 74 ASP A C 1
ATOM 573 O O . ASP A 1 74 ? -0.128 -28.734 -5.82 1 93.25 74 ASP A O 1
ATOM 577 N N . LEU A 1 75 ? 1.155 -26.969 -6.082 1 90.5 75 LEU A N 1
ATOM 578 C CA . LEU A 1 75 ? 0.771 -26.391 -4.797 1 90.5 75 LEU A CA 1
ATOM 579 C C . LEU A 1 75 ? -0.709 -26.016 -4.785 1 90.5 75 LEU A C 1
ATOM 581 O O . LEU A 1 75 ? -1.406 -26.266 -3.799 1 90.5 75 LEU A O 1
ATOM 585 N N . ARG A 1 76 ? -1.104 -25.391 -5.844 1 91.94 76 ARG A N 1
ATOM 586 C CA . ARG A 1 76 ? -2.508 -25.031 -5.996 1 91.94 76 ARG A CA 1
ATOM 587 C C . ARG A 1 76 ? -3.418 -26.234 -5.781 1 91.94 76 ARG A C 1
ATOM 589 O O . ARG A 1 76 ? -4.387 -26.156 -5.023 1 91.94 76 ARG A O 1
ATOM 596 N N . ASP A 1 77 ? -3.068 -27.312 -6.426 1 93.38 77 ASP A N 1
ATOM 597 C CA . ASP A 1 77 ? -3.891 -28.516 -6.367 1 93.38 77 ASP A CA 1
ATOM 598 C C . ASP A 1 77 ? -3.83 -29.156 -4.984 1 93.38 77 ASP A C 1
ATOM 600 O O . ASP A 1 77 ? -4.855 -29.578 -4.441 1 93.38 77 ASP A O 1
ATOM 604 N N . LYS A 1 78 ? -2.711 -29.188 -4.469 1 91.5 78 LYS A N 1
ATOM 605 C CA . LYS A 1 78 ? -2.498 -29.844 -3.18 1 91.5 78 LYS A CA 1
ATOM 606 C C . LYS A 1 78 ? -3.271 -29.125 -2.072 1 91.5 78 LYS A C 1
ATOM 608 O O . LYS A 1 78 ? -3.869 -29.781 -1.211 1 91.5 78 LYS A O 1
ATOM 613 N N . PHE A 1 79 ? -3.309 -27.797 -2.113 1 91.12 79 PHE A N 1
ATOM 614 C CA . PHE A 1 79 ? -3.895 -27.047 -1.016 1 91.12 79 PHE A CA 1
ATOM 615 C C . PHE A 1 79 ? -5.242 -26.453 -1.422 1 91.12 79 PHE A C 1
ATOM 617 O O . PHE A 1 79 ? -5.859 -25.719 -0.655 1 91.12 79 PHE A O 1
ATOM 624 N N . GLN A 1 80 ? -5.652 -26.734 -2.672 1 93.12 80 GLN A N 1
ATOM 625 C CA . GLN A 1 80 ? -6.926 -26.234 -3.18 1 93.12 80 GLN A CA 1
ATOM 626 C C . GLN A 1 80 ? -7.02 -24.719 -3.043 1 93.12 80 GLN A C 1
ATOM 628 O O . GLN A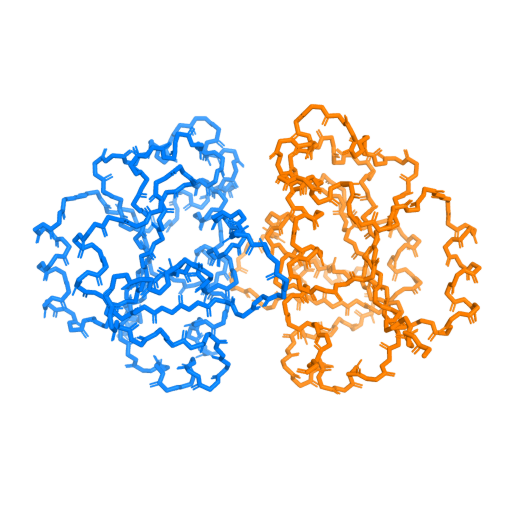 1 80 ? -8.008 -24.203 -2.521 1 93.12 80 GLN A O 1
ATOM 633 N N . MET A 1 81 ? -6.035 -24.094 -3.539 1 94.06 81 MET A N 1
ATOM 634 C CA . MET A 1 81 ? -5.934 -22.641 -3.412 1 94.06 81 MET A CA 1
ATOM 635 C C . MET A 1 81 ? -6.754 -21.938 -4.488 1 94.06 81 MET A C 1
ATOM 637 O O . MET A 1 81 ? -6.789 -22.391 -5.637 1 94.06 81 MET A O 1
ATOM 641 N N . LYS A 1 82 ? -7.383 -20.922 -4.082 1 95.81 82 LYS A N 1
ATOM 642 C CA . LYS A 1 82 ? -7.934 -19.984 -5.07 1 95.81 82 LYS A CA 1
ATOM 643 C C . LYS A 1 82 ? -6.855 -19.047 -5.598 1 95.81 82 LYS A C 1
ATOM 645 O O . LYS A 1 82 ? -6.141 -18.406 -4.82 1 95.81 82 LYS A O 1
ATOM 650 N N . MET A 1 83 ? -6.77 -19.031 -6.945 1 95.25 83 MET A N 1
ATOM 651 C CA . MET A 1 83 ? -5.766 -18.188 -7.594 1 95.25 83 MET A CA 1
ATOM 652 C C . MET A 1 83 ? -6.348 -16.828 -7.953 1 95.25 83 MET A C 1
ATOM 654 O O . MET A 1 83 ? -7.32 -16.734 -8.703 1 95.25 83 MET A O 1
ATOM 658 N N . LEU A 1 84 ? -5.766 -15.805 -7.34 1 96.19 84 LEU A N 1
ATOM 659 C CA . LEU A 1 84 ? -6.113 -14.422 -7.664 1 96.19 84 LEU A CA 1
ATOM 660 C C . LEU A 1 84 ? -4.945 -13.719 -8.352 1 96.19 84 LEU A C 1
ATOM 662 O O . LEU A 1 84 ? -3.783 -14 -8.055 1 96.19 84 LEU A O 1
ATOM 666 N N . ALA A 1 85 ? -5.258 -12.883 -9.266 1 94.94 85 ALA A N 1
ATOM 667 C CA . ALA A 1 85 ? -4.242 -12.055 -9.922 1 94.94 85 ALA A CA 1
ATOM 668 C C . ALA A 1 85 ? -4.621 -10.578 -9.875 1 94.94 85 ALA A C 1
ATOM 670 O O . ALA A 1 85 ? -5.738 -10.211 -10.242 1 94.94 85 ALA A O 1
ATOM 671 N N . ALA A 1 86 ? -3.68 -9.781 -9.398 1 93.62 86 ALA A N 1
ATOM 672 C CA . ALA A 1 86 ? -3.893 -8.344 -9.375 1 93.62 86 ALA A CA 1
ATOM 673 C C . ALA A 1 86 ? -3.715 -7.734 -10.766 1 93.62 86 ALA A C 1
ATOM 675 O O . ALA A 1 86 ? -2.629 -7.805 -11.344 1 93.62 86 ALA A O 1
ATOM 676 N N . HIS A 1 87 ? -4.719 -7.133 -11.25 1 86.94 87 HIS A N 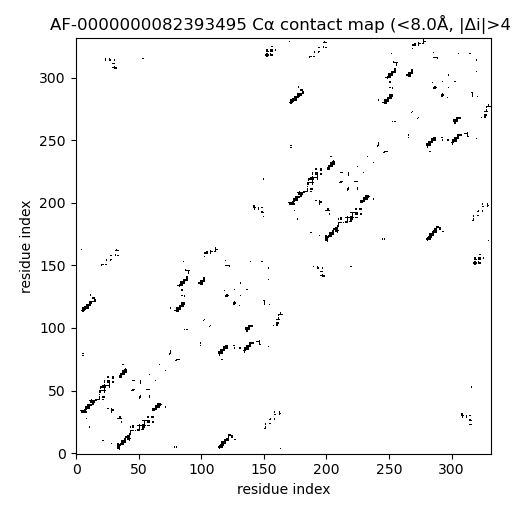1
ATOM 677 C CA . HIS A 1 87 ? -4.711 -6.559 -12.594 1 86.94 87 HIS A CA 1
ATOM 678 C C . HIS A 1 87 ? -5.289 -5.148 -12.594 1 86.94 87 HIS A C 1
ATOM 680 O O . HIS A 1 87 ? -6.344 -4.902 -12 1 86.94 87 HIS A O 1
ATOM 686 N N . PRO A 1 88 ? -4.488 -4.156 -13.266 1 80.38 88 PRO A N 1
ATOM 687 C CA . PRO A 1 88 ? -5.09 -2.824 -13.336 1 80.38 88 PRO A CA 1
ATOM 688 C C . PRO A 1 88 ? -6.402 -2.809 -14.125 1 80.38 88 PRO A C 1
ATOM 690 O O . PRO A 1 88 ? -6.586 -3.619 -15.031 1 80.38 88 PRO A O 1
ATOM 693 N N . GLU A 1 89 ? -7.434 -2.027 -13.711 1 68.81 89 GLU A N 1
ATOM 694 C CA . GLU A 1 89 ? -8.758 -1.974 -14.312 1 68.81 89 GLU A CA 1
ATOM 695 C C . GLU A 1 89 ? -8.68 -1.589 -15.789 1 68.81 89 GLU A C 1
ATOM 697 O O . GLU A 1 89 ? -9.422 -2.121 -16.609 1 68.81 89 GLU A O 1
ATOM 702 N N . ASN A 1 90 ? -8.023 -0.349 -16.109 1 59.53 90 ASN A N 1
ATOM 703 C CA . ASN A 1 90 ? -8.109 0.265 -17.438 1 59.53 90 ASN A CA 1
ATOM 704 C C . ASN A 1 90 ? -7.441 -0.598 -18.5 1 59.53 90 ASN A C 1
ATOM 706 O O . ASN A 1 90 ? -7.242 -0.151 -19.625 1 59.53 90 ASN A O 1
ATOM 710 N N . ILE A 1 91 ? -6.812 -1.565 -18.125 1 52.25 91 ILE A N 1
ATOM 711 C CA . ILE A 1 91 ? -6.238 -2.27 -19.266 1 52.25 91 ILE A CA 1
ATOM 712 C C . ILE A 1 91 ? -7.344 -2.639 -20.25 1 52.25 91 ILE A C 1
ATOM 714 O O . ILE A 1 91 ? -8.414 -3.092 -19.859 1 52.25 91 ILE A O 1
ATOM 718 N N . ASN A 1 92 ? -7.285 -1.779 -21.281 1 45.53 92 ASN A N 1
ATOM 719 C CA . ASN A 1 92 ? -8.18 -1.954 -22.422 1 45.53 92 ASN A CA 1
ATOM 720 C C . ASN A 1 92 ? -8.773 -3.357 -22.469 1 45.53 92 ASN A C 1
ATOM 722 O O . ASN A 1 92 ? -8.047 -4.348 -22.375 1 45.53 92 ASN A O 1
ATOM 726 N N . GLU A 1 93 ? -9.961 -3.367 -21.922 1 44.91 93 GLU A N 1
ATOM 727 C CA . GLU A 1 93 ? -10.898 -4.469 -22.094 1 44.91 93 GLU A CA 1
ATOM 728 C C . GLU A 1 93 ? -10.664 -5.191 -23.422 1 44.91 93 GLU A C 1
ATOM 730 O O . GLU A 1 93 ? -11.516 -5.949 -23.875 1 44.91 93 GLU A O 1
ATOM 735 N N . THR A 1 94 ? -9.906 -4.508 -24.297 1 40.28 94 THR A N 1
ATOM 736 C CA . THR A 1 94 ? -10.109 -5.281 -25.516 1 40.28 94 THR A CA 1
ATOM 737 C C . THR A 1 94 ? -10.203 -6.773 -25.203 1 40.28 94 THR A C 1
ATOM 739 O O . THR A 1 94 ? -10.992 -7.496 -25.812 1 40.28 94 THR A O 1
ATOM 742 N N . SER A 1 95 ? -9.031 -7.371 -24.922 1 43.91 95 SER A N 1
ATOM 743 C CA . SER A 1 95 ? -9.094 -8.781 -25.281 1 43.91 95 SER A CA 1
ATOM 744 C C . SER A 1 95 ? -10.062 -9.547 -24.391 1 43.91 95 SER A C 1
ATOM 746 O O . SER A 1 95 ? -10.891 -10.32 -24.875 1 43.91 95 SER A O 1
ATOM 748 N N . PHE A 1 96 ? -9.539 -10.148 -23.109 1 45.25 96 PHE A N 1
ATOM 749 C CA . PHE A 1 96 ? -10.242 -11.305 -22.562 1 45.25 96 PHE A CA 1
ATOM 750 C C . PHE A 1 96 ? -11.469 -10.875 -21.766 1 45.25 96 PHE A C 1
ATOM 752 O O . PHE A 1 96 ? -11.414 -9.906 -21.016 1 45.25 96 PHE A O 1
ATOM 759 N N . ASP A 1 97 ? -12.648 -10.945 -22.328 1 51.19 97 ASP A N 1
ATOM 760 C CA . ASP A 1 97 ? -13.992 -11 -21.781 1 51.19 97 ASP A CA 1
ATOM 761 C C . ASP A 1 97 ? -13.961 -11.32 -20.281 1 51.19 97 ASP A C 1
ATOM 763 O O . ASP A 1 97 ? -14.906 -11.891 -19.75 1 51.19 97 ASP A O 1
ATOM 767 N N . ARG A 1 98 ? -12.789 -11.289 -19.75 1 60.81 98 ARG A N 1
ATOM 768 C CA . ARG A 1 98 ? -12.891 -11.836 -18.406 1 60.81 98 ARG A CA 1
ATOM 769 C C . ARG A 1 98 ? -13.227 -10.742 -17.391 1 60.81 98 ARG A C 1
ATOM 771 O O . ARG A 1 98 ? -12.641 -9.664 -17.422 1 60.81 98 ARG A O 1
ATOM 778 N N . SER A 1 99 ? -14.305 -10.766 -16.891 1 77.5 99 SER A N 1
ATOM 779 C CA . SER A 1 99 ? -14.805 -9.961 -15.781 1 77.5 99 SER A CA 1
ATOM 780 C C . SER A 1 99 ? -13.82 -9.938 -14.625 1 77.5 99 SER A C 1
ATOM 782 O O . SER A 1 99 ? -13.242 -10.969 -14.273 1 77.5 99 SER A O 1
ATOM 784 N N . SER A 1 100 ? -13.242 -8.766 -14.242 1 88.62 100 SER A N 1
ATOM 785 C CA . SER A 1 100 ? -12.375 -8.594 -13.078 1 88.62 100 SER A CA 1
ATOM 786 C C . SER A 1 100 ? -13.188 -8.227 -11.836 1 88.62 100 SER A C 1
ATOM 788 O O . SER A 1 100 ? -14.141 -7.453 -11.914 1 88.62 100 SER A O 1
ATOM 790 N N . LEU A 1 101 ? -12.852 -8.891 -10.766 1 94 101 LEU A N 1
ATOM 791 C CA . LEU A 1 101 ? -13.477 -8.586 -9.484 1 94 101 LEU A CA 1
ATOM 792 C C . LEU A 1 101 ? -12.891 -7.309 -8.891 1 94 101 LEU A C 1
ATOM 794 O O . LEU A 1 101 ? -11.734 -6.973 -9.141 1 94 101 LEU A O 1
ATOM 798 N N . ILE A 1 102 ? -13.742 -6.633 -8.133 1 94.5 102 ILE A N 1
ATOM 799 C CA . ILE A 1 102 ? -13.297 -5.434 -7.438 1 94.5 102 ILE A CA 1
ATOM 800 C C . ILE A 1 102 ? -12.812 -5.801 -6.031 1 94.5 102 ILE A C 1
ATOM 802 O O . ILE A 1 102 ? -13.523 -6.48 -5.285 1 94.5 102 ILE A O 1
ATOM 806 N N . LEU A 1 103 ? -11.609 -5.371 -5.738 1 95.88 103 LEU A N 1
ATOM 807 C CA . LEU A 1 103 ? -11.117 -5.586 -4.383 1 95.88 103 LEU A CA 1
ATOM 808 C C . LEU A 1 103 ? -11.977 -4.84 -3.369 1 95.88 103 LEU A C 1
ATOM 810 O O . LEU A 1 103 ? -12.203 -3.633 -3.508 1 95.88 103 LEU A O 1
ATOM 814 N N . SER A 1 104 ? -12.43 -5.586 -2.396 1 94.06 104 SER A N 1
ATOM 815 C CA . SER A 1 104 ? -13.312 -5.02 -1.379 1 94.06 104 SER A CA 1
ATOM 816 C C . SER A 1 104 ? -13.328 -5.883 -0.121 1 94.06 104 SER A C 1
ATOM 818 O O . SER A 1 104 ? -12.867 -7.027 -0.141 1 94.06 104 SER A O 1
ATOM 820 N N . GLN A 1 105 ? -13.883 -5.258 0.906 1 92.31 105 GLN A N 1
ATOM 821 C CA . GLN A 1 105 ? -14.055 -6.023 2.135 1 92.31 105 GLN A CA 1
ATOM 822 C C . GLN A 1 105 ? -15.023 -7.188 1.93 1 92.31 105 GLN A C 1
ATOM 824 O O . GLN A 1 105 ? -14.852 -8.258 2.521 1 92.31 105 GLN A O 1
ATOM 829 N N . LYS A 1 106 ? -15.984 -6.922 1.144 1 93.88 106 LYS A N 1
ATOM 830 C CA . LYS A 1 106 ? -16.938 -7.977 0.84 1 93.88 106 LYS A CA 1
ATOM 831 C C . LYS A 1 106 ? -16.266 -9.164 0.172 1 93.88 106 LYS A C 1
ATOM 833 O O . LYS A 1 106 ? -16.516 -10.32 0.534 1 93.88 106 LYS A O 1
ATOM 838 N N . LEU A 1 107 ? -15.414 -8.883 -0.766 1 95.38 107 LEU A N 1
ATOM 839 C CA . LEU A 1 107 ? -14.656 -9.945 -1.416 1 95.38 107 LEU A CA 1
ATOM 840 C C . LEU A 1 107 ? -13.773 -10.68 -0.41 1 95.38 107 LEU A C 1
ATOM 842 O O . LEU A 1 107 ? -13.719 -11.914 -0.406 1 95.38 107 LEU A O 1
ATOM 846 N N . ALA A 1 108 ? -13.117 -9.93 0.394 1 94.81 108 ALA A N 1
ATOM 847 C CA . ALA A 1 108 ? -12.25 -10.508 1.411 1 94.81 108 ALA A CA 1
ATOM 848 C C . ALA A 1 108 ? -13.031 -11.453 2.326 1 94.81 108 ALA A C 1
ATOM 850 O O . ALA A 1 108 ? -12.562 -12.547 2.643 1 94.81 108 ALA A O 1
ATOM 851 N N . GLU A 1 109 ? -14.156 -11 2.73 1 93.81 109 GLU A N 1
ATOM 852 C CA . GLU A 1 109 ? -14.992 -11.812 3.609 1 93.81 109 GLU A CA 1
ATOM 853 C C . GLU A 1 109 ? -15.406 -13.117 2.93 1 93.81 109 GLU A C 1
ATOM 855 O O . GLU A 1 109 ? -15.453 -14.164 3.568 1 93.81 109 GLU A O 1
ATOM 860 N N . SER A 1 110 ? -15.695 -13.031 1.718 1 95.12 110 SER A N 1
ATOM 861 C CA . SER A 1 110 ? -16.125 -14.219 0.972 1 95.12 110 SER A CA 1
ATOM 862 C C . SER A 1 110 ? -14.977 -15.211 0.82 1 95.12 110 SER A C 1
ATOM 864 O O . SER A 1 110 ? -15.211 -16.406 0.576 1 95.12 110 SER A O 1
ATOM 866 N N . LEU A 1 111 ? -13.727 -14.727 0.998 1 94.31 111 LEU A N 1
ATOM 867 C CA . LEU A 1 111 ? -12.555 -15.578 0.801 1 94.31 111 LEU A CA 1
ATOM 868 C C . LEU A 1 111 ? -11.875 -15.875 2.131 1 94.31 111 LEU A C 1
ATOM 870 O O . LEU A 1 111 ? -10.766 -16.406 2.156 1 94.31 111 LEU A O 1
ATOM 874 N N . ALA A 1 112 ? -12.492 -15.562 3.227 1 90.56 112 ALA A N 1
ATOM 875 C CA . ALA A 1 112 ? -11.891 -15.586 4.555 1 90.56 112 ALA A CA 1
ATOM 876 C C . ALA A 1 112 ? -11.391 -16.984 4.91 1 90.56 112 ALA A C 1
ATOM 878 O O . ALA A 1 112 ? -10.344 -17.141 5.543 1 90.56 112 ALA A O 1
ATOM 879 N N . ASP A 1 113 ? -12.039 -18.031 4.406 1 89.12 113 ASP A N 1
ATOM 880 C CA . ASP A 1 113 ? -11.703 -19.391 4.777 1 89.12 113 ASP A CA 1
ATOM 881 C C . ASP A 1 113 ? -11.125 -20.156 3.59 1 89.12 113 ASP A C 1
ATOM 883 O O . ASP A 1 113 ? -11.07 -21.391 3.604 1 89.12 113 ASP A O 1
ATOM 887 N N . THR A 1 114 ? -10.68 -19.422 2.621 1 92.25 114 THR A N 1
ATOM 888 C CA . THR A 1 114 ? -10.172 -20.047 1.398 1 92.25 114 THR A CA 1
ATOM 889 C C . THR A 1 114 ? -8.672 -19.828 1.271 1 92.25 114 THR A C 1
ATOM 891 O O . THR A 1 114 ? -8.188 -18.703 1.379 1 92.25 114 THR A O 1
ATOM 894 N N . PRO A 1 115 ? -7.918 -20.969 1.141 1 93.19 115 PRO A N 1
ATOM 895 C CA . PRO A 1 115 ? -6.512 -20.766 0.799 1 93.19 115 PRO A CA 1
ATOM 896 C C . PRO A 1 115 ? -6.328 -19.938 -0.474 1 93.19 115 PRO A C 1
ATOM 898 O O . PRO A 1 115 ? -7.031 -20.156 -1.463 1 93.19 115 PRO A O 1
ATOM 901 N N . LEU A 1 116 ? -5.402 -18.953 -0.373 1 95.69 116 LEU A N 1
ATOM 902 C CA . LEU A 1 116 ? -5.277 -18.016 -1.484 1 95.69 116 LEU A CA 1
ATOM 903 C C . LEU A 1 116 ? -3.846 -17.984 -2.01 1 95.69 116 LEU A C 1
ATOM 905 O O . LEU A 1 116 ? -2.895 -18.109 -1.238 1 95.69 116 LEU A O 1
ATOM 909 N N . CYS A 1 117 ? -3.777 -17.812 -3.27 1 95.31 117 CYS A N 1
ATOM 910 C CA . CYS A 1 117 ? -2.543 -17.406 -3.93 1 95.31 117 CYS A CA 1
ATOM 911 C C . CYS A 1 117 ? -2.762 -16.141 -4.746 1 95.31 117 CYS A C 1
ATOM 913 O O . CYS A 1 117 ? -3.578 -16.125 -5.668 1 95.31 117 CYS A O 1
ATOM 915 N N . LEU A 1 118 ? -2.102 -15.117 -4.332 1 96.06 118 LEU A N 1
ATOM 916 C CA . LEU A 1 118 ? -2.182 -13.844 -5.035 1 96.06 118 LEU A CA 1
ATOM 917 C C . LEU A 1 118 ? -0.981 -13.656 -5.957 1 96.06 118 LEU A C 1
ATOM 919 O O . LEU A 1 118 ? 0.167 -13.734 -5.516 1 96.06 118 LEU A O 1
ATOM 923 N N . THR A 1 119 ? -1.287 -13.43 -7.215 1 93.62 119 THR A N 1
ATOM 924 C CA . THR A 1 119 ? -0.23 -13.18 -8.188 1 93.62 119 THR A CA 1
ATOM 925 C C . THR A 1 119 ? -0.129 -11.695 -8.508 1 93.62 119 THR A C 1
ATOM 927 O O . THR A 1 119 ? -1.134 -11.055 -8.82 1 93.62 119 THR A O 1
ATOM 930 N N . LEU A 1 120 ? 1.081 -11.18 -8.375 1 92.62 120 LEU A N 1
ATOM 931 C CA . LEU A 1 120 ? 1.382 -9.805 -8.75 1 92.62 120 LEU A CA 1
ATOM 932 C C . LEU A 1 120 ? 2.232 -9.758 -10.016 1 92.62 120 LEU A C 1
ATOM 934 O O . LEU A 1 120 ? 3.148 -10.57 -10.18 1 92.62 120 LEU A O 1
ATOM 938 N N . GLY A 1 121 ? 1.863 -8.852 -10.867 1 86.81 121 GLY A N 1
ATOM 939 C CA . GLY A 1 121 ? 2.6 -8.711 -12.109 1 86.81 121 GLY A CA 1
ATOM 940 C C . GLY A 1 121 ? 3.861 -7.883 -11.977 1 86.81 121 GLY A C 1
ATOM 941 O O . GLY A 1 121 ? 4.023 -7.152 -10.992 1 86.81 121 GLY A O 1
ATOM 942 N N . SER A 1 122 ? 4.602 -7.953 -12.969 1 78.94 122 SER A N 1
ATOM 943 C CA . SER A 1 122 ? 5.82 -7.148 -13.016 1 78.94 122 SER A CA 1
ATOM 944 C C . SER A 1 122 ? 5.512 -5.695 -13.367 1 78.94 122 SER A C 1
ATOM 946 O O . SER A 1 122 ? 4.488 -5.406 -13.984 1 78.94 122 SER A O 1
ATOM 948 N N . GLU A 1 123 ? 6.359 -4.66 -12.914 1 73.88 123 GLU A N 1
ATOM 949 C CA . GLU A 1 123 ? 6.168 -3.24 -13.188 1 73.88 123 GLU A CA 1
ATOM 950 C C . GLU A 1 123 ? 6.25 -2.947 -14.68 1 73.88 123 GLU A C 1
ATOM 952 O O . GLU A 1 123 ? 5.539 -2.082 -15.188 1 73.88 123 GLU A O 1
ATOM 957 N N . GLY A 1 124 ? 7 -3.736 -15.422 1 71.94 124 GLY A N 1
ATOM 958 C CA . GLY A 1 124 ? 7.18 -3.475 -16.844 1 71.94 124 GLY A CA 1
ATOM 959 C C . GLY A 1 124 ? 6.148 -4.172 -17.719 1 71.94 124 GLY A C 1
ATOM 960 O O . GLY A 1 124 ? 5.539 -3.549 -18.578 1 71.94 124 GLY A O 1
ATOM 961 N N . HIS A 1 125 ? 5.738 -5.34 -17.422 1 75.44 125 HIS A N 1
ATOM 962 C CA . HIS A 1 125 ? 4.961 -6.148 -18.359 1 75.44 125 HIS A CA 1
ATOM 963 C C . HIS A 1 125 ? 3.617 -6.547 -17.75 1 75.44 125 HIS A C 1
ATOM 965 O O . HIS A 1 125 ? 2.725 -7.012 -18.469 1 75.44 125 HIS A O 1
ATOM 971 N N . GLY A 1 126 ? 3.48 -6.332 -16.547 1 83.56 126 GLY A N 1
ATOM 972 C CA . GLY A 1 126 ? 2.258 -6.781 -15.898 1 83.56 126 GLY A CA 1
ATOM 973 C C . GLY A 1 126 ? 2.193 -8.289 -15.734 1 83.56 126 GLY A C 1
ATOM 974 O O . GLY A 1 126 ? 3.209 -8.93 -15.461 1 83.56 126 GLY A O 1
ATOM 975 N N . LEU A 1 127 ? 1.048 -8.828 -15.828 1 86.62 127 LEU A N 1
ATOM 976 C CA . LEU A 1 127 ? 0.827 -10.258 -15.641 1 86.62 127 LEU A CA 1
ATOM 977 C C . LEU A 1 127 ? 1.173 -11.039 -16.906 1 86.62 127 LEU A C 1
ATOM 979 O O . LEU A 1 127 ? 0.898 -10.578 -18.016 1 86.62 127 LEU A O 1
ATOM 983 N N . SER A 1 128 ? 1.716 -12.188 -16.688 1 83.88 128 SER A N 1
ATOM 984 C CA . SER A 1 128 ? 1.883 -13.102 -17.812 1 83.88 128 SER A CA 1
ATOM 985 C C . SER A 1 128 ? 0.54 -13.648 -18.297 1 83.88 128 SER A C 1
ATOM 987 O O . SER A 1 128 ? -0.441 -13.625 -17.547 1 83.88 128 SER A O 1
ATOM 989 N N . GLN A 1 129 ? 0.558 -14.133 -19.484 1 85.12 129 GLN A N 1
ATOM 990 C CA . GLN A 1 129 ? -0.648 -14.758 -20.016 1 85.12 129 GLN A CA 1
ATOM 991 C C . GLN A 1 129 ? -1.071 -15.953 -19.156 1 85.12 129 GLN A C 1
ATOM 993 O O . GLN A 1 129 ? -2.262 -16.156 -18.906 1 85.12 129 GLN A O 1
ATOM 998 N N . GLN A 1 130 ? -0.148 -16.672 -18.734 1 85.56 130 GLN A N 1
ATOM 999 C CA . GLN A 1 130 ? -0.415 -17.828 -17.906 1 85.56 130 GLN A CA 1
ATOM 1000 C C . GLN A 1 130 ? -1.097 -17.422 -16.594 1 85.56 130 GLN A C 1
ATOM 1002 O O . GLN A 1 130 ? -2.07 -18.062 -16.172 1 85.56 130 GLN A O 1
ATOM 1007 N N . ALA A 1 131 ? -0.6 -16.406 -15.961 1 87.56 131 ALA A N 1
ATOM 1008 C CA . ALA A 1 131 ? -1.193 -15.914 -14.727 1 87.56 131 ALA A CA 1
ATOM 1009 C C . ALA A 1 131 ? -2.613 -15.398 -14.961 1 87.56 131 ALA A C 1
ATOM 1011 O O . ALA A 1 131 ? -3.51 -15.648 -14.148 1 87.56 131 ALA A O 1
ATOM 1012 N N . MET A 1 132 ? -2.779 -14.773 -16.062 1 88.56 132 MET A N 1
ATOM 1013 C CA . MET A 1 132 ? -4.086 -14.211 -16.391 1 88.56 132 MET A CA 1
ATOM 1014 C C . MET A 1 132 ? -5.113 -15.312 -16.625 1 88.56 132 MET A C 1
ATOM 1016 O O . MET A 1 132 ? -6.266 -15.188 -16.219 1 88.56 132 MET A O 1
ATOM 1020 N N . CYS A 1 133 ? -4.691 -16.422 -17.172 1 88.19 133 CYS A N 1
ATOM 1021 C CA . CYS A 1 133 ? -5.609 -17.5 -17.547 1 88.19 133 CYS A CA 1
ATOM 1022 C C . CYS A 1 133 ? -5.879 -18.422 -16.375 1 88.19 133 CYS A C 1
ATOM 1024 O O . CYS A 1 133 ? -6.953 -19.031 -16.281 1 88.19 133 CYS A O 1
ATOM 1026 N N . SER A 1 134 ? -5.02 -18.453 -15.453 1 88.88 134 SER A N 1
ATOM 1027 C CA . SER A 1 134 ? -5.121 -19.438 -14.383 1 88.88 134 SER A CA 1
ATOM 1028 C C . SER A 1 134 ? -5.684 -18.812 -13.109 1 88.88 134 SER A C 1
ATOM 1030 O O . SER A 1 134 ? -5.852 -19.5 -12.102 1 88.88 134 SER A O 1
ATOM 1032 N N . SER A 1 135 ? -6 -17.5 -13.195 1 93.62 135 SER A N 1
ATOM 1033 C CA . SER A 1 135 ? -6.406 -16.812 -11.969 1 93.62 135 SER A CA 1
ATOM 1034 C C . SER A 1 135 ? -7.676 -16 -12.188 1 93.62 135 SER A C 1
ATOM 1036 O O . SER A 1 135 ? -8.008 -15.656 -13.32 1 93.62 135 SER A O 1
ATOM 1038 N N . GLU A 1 136 ? -8.383 -15.805 -11.109 1 94.5 136 GLU A N 1
ATOM 1039 C CA . GLU A 1 136 ? -9.406 -14.766 -11.117 1 94.5 136 GLU A CA 1
ATOM 1040 C C . GLU A 1 136 ? -8.789 -13.383 -11 1 94.5 136 GLU A C 1
ATOM 1042 O O . GLU A 1 136 ? -7.98 -13.125 -10.102 1 94.5 136 GLU A O 1
ATOM 1047 N N . LEU A 1 137 ? -9.164 -12.547 -11.922 1 94.44 137 LEU A N 1
ATOM 1048 C CA . LEU A 1 137 ? -8.602 -11.203 -11.938 1 94.44 137 LEU A CA 1
ATOM 1049 C C . LEU A 1 137 ? -9.305 -10.312 -10.922 1 94.44 137 LEU A C 1
ATOM 1051 O O . LEU A 1 137 ? -10.531 -10.352 -10.789 1 94.44 137 LEU A O 1
ATOM 1055 N N . VAL A 1 138 ? -8.516 -9.594 -10.125 1 95.12 138 VAL A N 1
ATOM 1056 C CA . VAL A 1 138 ? -9.023 -8.648 -9.133 1 95.12 138 VAL A CA 1
ATOM 1057 C C . VAL A 1 138 ? -8.305 -7.305 -9.289 1 95.12 138 VAL A C 1
ATOM 1059 O O . VAL A 1 138 ? -7.094 -7.262 -9.492 1 95.12 138 VAL A O 1
ATOM 1062 N N . HIS A 1 139 ? -9.031 -6.234 -9.25 1 93.88 139 HIS A N 1
ATOM 1063 C CA . HIS A 1 139 ? -8.383 -4.93 -9.375 1 93.88 139 HIS A CA 1
ATOM 1064 C C . HIS A 1 139 ? -8.727 -4.027 -8.195 1 93.88 139 HIS A C 1
ATOM 1066 O O . HIS A 1 139 ? -9.758 -4.215 -7.551 1 93.88 139 HIS A O 1
ATOM 1072 N N . ILE A 1 140 ? -7.832 -3.178 -7.91 1 94.69 140 ILE A N 1
ATOM 1073 C CA . ILE A 1 140 ? -8.062 -2.1 -6.953 1 94.69 140 ILE A CA 1
ATOM 1074 C C . ILE A 1 140 ? -8.805 -0.952 -7.637 1 94.69 140 ILE A C 1
ATOM 1076 O O . ILE A 1 140 ? -8.32 -0.396 -8.625 1 94.69 140 ILE A O 1
ATOM 1080 N N . PRO A 1 141 ? -9.945 -0.624 -7.156 1 91.81 141 PRO A N 1
ATOM 1081 C CA . PRO A 1 141 ? -10.633 0.492 -7.809 1 91.81 141 PRO A CA 1
ATOM 1082 C C . PRO A 1 141 ? -9.859 1.806 -7.699 1 91.81 141 PRO A C 1
ATOM 1084 O O . PRO A 1 141 ? -9.477 2.213 -6.602 1 91.81 141 PRO A O 1
ATOM 1087 N N . MET A 1 142 ? -9.578 2.412 -8.773 1 90.44 142 MET A N 1
ATOM 1088 C CA . MET A 1 142 ? -8.867 3.684 -8.883 1 90.44 142 MET A CA 1
ATOM 1089 C C . MET A 1 142 ? -9.656 4.676 -9.734 1 90.44 142 MET A C 1
ATOM 1091 O O . MET A 1 142 ? -10.641 4.305 -10.367 1 90.44 142 MET A O 1
ATOM 1095 N N . VAL A 1 143 ? -9.266 5.926 -9.617 1 80.62 143 VAL A N 1
ATOM 1096 C CA . VAL A 1 143 ? -9.945 6.934 -10.414 1 80.62 143 VAL A CA 1
ATOM 1097 C C . VAL A 1 143 ? -9.039 7.406 -11.547 1 80.62 143 VAL A C 1
ATOM 1099 O O . VAL A 1 143 ? -7.809 7.301 -11.445 1 80.62 143 VAL A O 1
ATOM 1102 N N . GLY A 1 144 ? -9.75 7.914 -12.609 1 69.12 144 GLY A N 1
ATOM 1103 C CA . GLY A 1 144 ? -9.086 8.578 -13.719 1 69.12 144 GLY A CA 1
ATOM 1104 C C . GLY A 1 144 ? -8.344 7.617 -14.633 1 69.12 144 GLY A C 1
ATOM 1105 O O . GLY A 1 144 ? -8.758 6.469 -14.797 1 69.12 144 GLY A O 1
ATOM 1106 N N . HIS A 1 145 ? -7.289 8.164 -15.406 1 64.75 145 HIS A N 1
ATOM 1107 C CA . HIS A 1 145 ? -6.531 7.465 -16.438 1 64.75 145 HIS A CA 1
ATOM 1108 C C . HIS A 1 145 ? -5.27 6.824 -15.867 1 64.75 145 HIS A C 1
ATOM 1110 O O . HIS A 1 145 ? -4.332 6.523 -16.609 1 64.75 145 HIS A O 1
ATOM 1116 N N . PHE A 1 146 ? -5.344 6.688 -14.562 1 65.88 146 PHE A N 1
ATOM 1117 C CA . PHE A 1 146 ? -4.09 6.145 -14.055 1 65.88 146 PHE A CA 1
ATOM 1118 C C . PHE A 1 146 ? -3.986 4.656 -14.344 1 65.88 146 PHE A C 1
ATOM 1120 O O . PHE A 1 146 ? -4.961 3.916 -14.188 1 65.88 146 PHE A O 1
ATOM 1127 N N . GLU A 1 147 ? -2.859 4.336 -14.867 1 70.19 147 GLU A N 1
ATOM 1128 C CA . GLU A 1 147 ? -2.645 3.012 -15.445 1 70.19 147 GLU A CA 1
ATOM 1129 C C . GLU A 1 147 ? -2.439 1.961 -14.359 1 70.19 147 GLU A C 1
ATOM 1131 O O . GLU A 1 147 ? -2.992 0.862 -14.445 1 70.19 147 GLU A O 1
ATOM 1136 N N . SER A 1 148 ? -1.565 2.34 -13.375 1 87.19 148 SER A N 1
ATOM 1137 C CA . SER A 1 148 ? -1.307 1.297 -12.383 1 87.19 148 SER A CA 1
ATOM 1138 C C . SER A 1 148 ? -0.618 1.866 -11.148 1 87.19 148 SER A C 1
ATOM 1140 O O . SER A 1 148 ? -0.118 2.992 -11.172 1 87.19 148 SER A O 1
ATOM 1142 N N . LEU A 1 149 ? -0.705 1.197 -10.07 1 92.81 149 LEU A N 1
ATOM 1143 C CA . LEU A 1 149 ? 0.026 1.494 -8.844 1 92.81 149 LEU A CA 1
ATOM 1144 C C . LEU A 1 149 ? 1.397 0.828 -8.852 1 92.81 149 LEU A C 1
ATOM 1146 O O . LEU A 1 149 ? 1.652 -0.067 -9.664 1 92.81 149 LEU A O 1
ATOM 1150 N N . ASN A 1 150 ? 2.295 1.433 -8.078 1 91.81 150 ASN A N 1
ATOM 1151 C CA . ASN A 1 150 ? 3.51 0.682 -7.773 1 91.81 150 ASN A CA 1
ATOM 1152 C C . ASN A 1 150 ? 3.189 -0.716 -7.254 1 91.81 150 ASN A C 1
ATOM 1154 O O . ASN A 1 150 ? 2.295 -0.884 -6.422 1 91.81 150 ASN A O 1
ATOM 1158 N N . VAL A 1 151 ? 3.887 -1.653 -7.688 1 92.56 151 VAL A N 1
ATOM 1159 C CA . VAL A 1 151 ? 3.549 -3.047 -7.418 1 92.56 151 VAL A CA 1
ATOM 1160 C C . VAL A 1 151 ? 3.605 -3.307 -5.914 1 92.56 151 VAL A C 1
ATOM 1162 O O . VAL A 1 151 ? 2.818 -4.094 -5.383 1 92.56 151 VAL A O 1
ATOM 1165 N N . ALA A 1 152 ? 4.586 -2.711 -5.195 1 93.62 152 ALA A N 1
ATOM 1166 C CA . ALA A 1 152 ? 4.684 -2.914 -3.752 1 93.62 152 ALA A CA 1
ATOM 1167 C C . ALA A 1 152 ? 3.488 -2.299 -3.029 1 93.62 152 ALA A C 1
ATOM 1169 O O . ALA A 1 152 ? 2.994 -2.855 -2.047 1 93.62 152 ALA A O 1
ATOM 1170 N N . VAL A 1 153 ? 3.02 -1.172 -3.531 1 95.44 153 VAL A N 1
ATOM 1171 C CA . VAL A 1 153 ? 1.844 -0.523 -2.959 1 95.44 153 VAL A CA 1
ATOM 1172 C C . VAL A 1 153 ? 0.602 -1.368 -3.232 1 95.44 153 VAL A C 1
ATOM 1174 O O . VAL A 1 153 ? -0.173 -1.657 -2.316 1 95.44 153 VAL A O 1
ATOM 1177 N N . ALA A 1 154 ? 0.455 -1.768 -4.508 1 95.56 154 ALA A N 1
ATOM 1178 C CA . ALA A 1 154 ? -0.676 -2.623 -4.855 1 95.56 154 ALA A CA 1
ATOM 1179 C C . ALA A 1 154 ? -0.676 -3.9 -4.023 1 95.56 154 ALA A C 1
ATOM 1181 O O . ALA A 1 154 ? -1.705 -4.281 -3.459 1 95.56 154 ALA A O 1
ATOM 1182 N N . GLY A 1 155 ? 0.484 -4.496 -3.988 1 95.75 155 GLY A N 1
ATOM 1183 C CA . GLY A 1 155 ? 0.608 -5.691 -3.166 1 95.75 155 GLY A CA 1
ATOM 1184 C C . GLY A 1 155 ? 0.232 -5.457 -1.716 1 95.75 155 GLY A C 1
ATOM 1185 O O . GLY A 1 155 ? -0.493 -6.258 -1.121 1 95.75 155 GLY A O 1
ATOM 1186 N N . GLY A 1 156 ? 0.731 -4.379 -1.114 1 96.69 156 GLY A N 1
ATOM 1187 C CA . GLY A 1 156 ? 0.389 -4.047 0.26 1 96.69 156 GLY A CA 1
ATOM 1188 C C . GLY A 1 156 ? -1.105 -3.914 0.487 1 96.69 156 GLY A C 1
ATOM 1189 O O . GLY A 1 156 ? -1.632 -4.398 1.49 1 96.69 156 GLY A O 1
ATOM 1190 N N . ILE A 1 157 ? -1.803 -3.254 -0.42 1 97.31 157 ILE A N 1
ATOM 1191 C CA . ILE A 1 157 ? -3.244 -3.059 -0.319 1 97.31 157 ILE A CA 1
ATOM 1192 C C . ILE A 1 157 ? -3.955 -4.41 -0.391 1 97.31 157 ILE A C 1
ATOM 1194 O O . ILE A 1 157 ? -4.824 -4.703 0.433 1 97.31 157 ILE A O 1
ATOM 1198 N N . PHE A 1 158 ? -3.574 -5.262 -1.346 1 97.12 158 PHE A N 1
ATOM 1199 C CA . PHE A 1 158 ? -4.168 -6.586 -1.49 1 97.12 158 PHE A CA 1
ATOM 1200 C C . PHE A 1 158 ? -3.965 -7.41 -0.225 1 97.12 158 PHE A C 1
ATOM 1202 O O . PHE A 1 158 ? -4.91 -8.016 0.287 1 97.12 158 PHE A O 1
ATOM 1209 N N . LEU A 1 159 ? -2.713 -7.406 0.243 1 96 159 LEU A N 1
ATOM 1210 C CA . LEU A 1 159 ? -2.371 -8.227 1.4 1 96 159 LEU A CA 1
ATOM 1211 C C . LEU A 1 159 ? -3.135 -7.762 2.637 1 96 159 LEU A C 1
ATOM 1213 O O . LEU A 1 159 ? -3.586 -8.586 3.436 1 96 159 LEU A O 1
ATOM 1217 N N . PHE A 1 160 ? -3.33 -6.516 2.781 1 96.19 160 PHE A N 1
ATOM 1218 C CA . PHE A 1 160 ? -4.035 -5.949 3.924 1 96.19 160 PHE A CA 1
ATOM 1219 C C . PHE A 1 160 ? -5.516 -6.312 3.877 1 96.19 160 PHE A C 1
ATOM 1221 O O . PHE A 1 160 ? -6.086 -6.746 4.879 1 96.19 160 PHE A O 1
ATOM 1228 N N . ILE A 1 161 ? -6.121 -6.156 2.736 1 96.19 161 ILE A N 1
ATOM 1229 C CA . ILE A 1 161 ? -7.559 -6.344 2.598 1 96.19 161 ILE A CA 1
ATOM 1230 C C . ILE A 1 161 ? -7.898 -7.832 2.686 1 96.19 161 ILE A C 1
ATOM 1232 O O . ILE A 1 161 ? -8.875 -8.219 3.332 1 96.19 161 ILE A O 1
ATOM 1236 N N . LEU A 1 162 ? -7.078 -8.719 2.088 1 95.44 162 LEU A N 1
ATOM 1237 C CA . LEU A 1 162 ? -7.402 -10.133 1.956 1 95.44 162 LEU A CA 1
ATOM 1238 C C . LEU A 1 162 ? -6.812 -10.938 3.111 1 95.44 162 LEU A C 1
ATOM 1240 O O . LEU A 1 162 ? -6.883 -12.164 3.115 1 95.44 162 LEU A O 1
ATOM 1244 N N . LYS A 1 163 ? -6.195 -10.164 4.039 1 91.69 163 LYS A N 1
ATOM 1245 C CA . LYS A 1 163 ? -5.574 -10.883 5.148 1 91.69 163 LYS A CA 1
ATOM 1246 C C . LYS A 1 163 ? -6.613 -11.656 5.953 1 91.69 163 LYS A C 1
ATOM 1248 O O . LYS A 1 163 ? -7.793 -11.289 5.973 1 91.69 163 LYS A O 1
ATOM 1253 N N . SER A 1 164 ? -6.137 -12.758 6.543 1 77.25 164 SER A N 1
ATOM 1254 C CA . SER A 1 164 ? -7.027 -13.578 7.359 1 77.25 164 SER A CA 1
ATOM 1255 C C . SER A 1 164 ? -7.316 -12.914 8.703 1 77.25 164 SER A C 1
ATOM 1257 O O . SER A 1 164 ? -6.445 -12.258 9.273 1 77.25 164 SER A O 1
ATOM 1259 N N . GLU A 1 165 ? -8.617 -12.57 9.125 1 64.38 165 GLU A N 1
ATOM 1260 C CA . GLU A 1 165 ? -8.984 -12.016 10.422 1 64.38 165 GLU A CA 1
ATOM 1261 C C . GLU A 1 165 ? -8.633 -12.977 11.555 1 64.38 165 GLU A C 1
ATOM 1263 O O . GLU A 1 165 ? -8.914 -14.172 11.477 1 64.38 165 GLU A O 1
ATOM 1268 N N . TYR A 1 166 ? -7.41 -13.07 12.133 1 48.56 166 TYR A N 1
ATOM 1269 C CA . TYR A 1 166 ? -7.312 -13.891 13.336 1 48.56 166 TYR A CA 1
ATOM 1270 C C . TYR A 1 166 ? -7.82 -13.133 14.555 1 48.56 166 TYR A C 1
ATOM 1272 O O . TYR A 1 166 ? -7.758 -11.906 14.602 1 48.56 166 TYR A O 1
ATOM 1280 N N . MET B 1 1 ? -19.641 23.438 -9.031 1 24.88 1 MET B N 1
ATOM 1281 C CA . MET B 1 1 ? -18.672 23.859 -8.016 1 24.88 1 MET B CA 1
ATOM 1282 C C . MET B 1 1 ? -17.891 22.672 -7.48 1 24.88 1 MET B C 1
ATOM 1284 O O . MET B 1 1 ? -18.469 21.703 -7.012 1 24.88 1 MET B O 1
ATOM 1288 N N . CYS B 1 2 ? -16.891 22.203 -8.188 1 31.86 2 CYS B N 1
ATOM 1289 C CA . CYS B 1 2 ? -16.094 21.062 -7.719 1 31.86 2 CYS B CA 1
ATOM 1290 C C . CYS B 1 2 ? -15.945 21.094 -6.203 1 31.86 2 CYS B C 1
ATOM 1292 O O . CYS B 1 2 ? -15.383 22.047 -5.648 1 31.86 2 CYS B O 1
ATOM 1294 N N . HIS B 1 3 ? -16.953 20.812 -5.504 1 39.06 3 HIS B N 1
ATOM 1295 C CA . HIS B 1 3 ? -16.734 20.812 -4.059 1 39.06 3 HIS B CA 1
ATOM 1296 C C . HIS B 1 3 ? -15.406 20.156 -3.699 1 39.06 3 HIS B C 1
ATOM 1298 O O . HIS B 1 3 ? -15.148 19.016 -4.07 1 39.06 3 HIS B O 1
ATOM 1304 N N . PRO B 1 4 ? -14.289 20.812 -3.789 1 45.59 4 PRO B N 1
ATOM 1305 C CA . PRO B 1 4 ? -12.961 20.25 -3.533 1 45.59 4 PRO B CA 1
ATOM 1306 C C . PRO B 1 4 ? -12.969 19.188 -2.441 1 45.59 4 PRO B C 1
ATOM 1308 O O . PRO B 1 4 ? -13.391 19.453 -1.314 1 45.59 4 PRO B O 1
ATOM 1311 N N . GLY B 1 5 ? -13.609 18.188 -2.543 1 52.84 5 GLY B N 1
ATOM 1312 C CA . GLY B 1 5 ? -13.492 17.141 -1.541 1 52.84 5 GLY B CA 1
ATOM 1313 C C . GLY B 1 5 ? -12.109 17.047 -0.929 1 52.84 5 GLY B C 1
ATOM 1314 O O . GLY B 1 5 ? -11.109 17.312 -1.596 1 52.84 5 GLY B O 1
ATOM 1315 N N . ARG B 1 6 ? -11.773 17.75 0.367 1 67.5 6 ARG B N 1
ATOM 1316 C CA . ARG B 1 6 ? -10.688 18.281 1.188 1 67.5 6 ARG B CA 1
ATOM 1317 C C . ARG B 1 6 ? -9.82 17.156 1.742 1 67.5 6 ARG B C 1
ATOM 1319 O O . ARG B 1 6 ? -9.508 17.125 2.934 1 67.5 6 ARG B O 1
ATOM 1326 N N . ARG B 1 7 ? -9.508 16.172 0.835 1 80.62 7 ARG B N 1
ATOM 1327 C CA . ARG B 1 7 ? -8.586 15.195 1.401 1 80.62 7 ARG B CA 1
ATOM 1328 C C . ARG B 1 7 ? -7.152 15.484 0.967 1 80.62 7 ARG B C 1
ATOM 1330 O O . ARG B 1 7 ? -6.844 15.469 -0.226 1 80.62 7 ARG B O 1
ATOM 1337 N N . LEU B 1 8 ? -6.324 15.844 1.954 1 83.12 8 LEU B N 1
ATOM 1338 C CA . LEU B 1 8 ? -4.918 16.156 1.726 1 83.12 8 LEU B CA 1
ATOM 1339 C C . LEU B 1 8 ? -4.016 15.148 2.424 1 83.12 8 LEU B C 1
ATOM 1341 O O . LEU B 1 8 ? -4.359 14.633 3.492 1 83.12 8 LEU B O 1
ATOM 1345 N N . VAL B 1 9 ? -2.963 14.828 1.727 1 81.62 9 VAL B N 1
ATOM 1346 C CA . VAL B 1 9 ? -1.926 14 2.336 1 81.62 9 VAL B CA 1
ATOM 1347 C C . VAL B 1 9 ? -0.717 14.867 2.686 1 81.62 9 VAL B C 1
ATOM 1349 O O . VAL B 1 9 ? -0.264 15.672 1.869 1 81.62 9 VAL B O 1
ATOM 1352 N N . GLN B 1 10 ? -0.258 14.82 3.928 1 74.31 10 GLN B N 1
ATOM 1353 C CA . GLN B 1 10 ? 0.967 15.508 4.328 1 74.31 10 GLN B CA 1
ATOM 1354 C C . GLN B 1 10 ? 2.098 14.516 4.57 1 74.31 10 GLN B C 1
ATOM 1356 O O . GLN B 1 10 ? 1.932 13.547 5.32 1 74.31 10 GLN B O 1
ATOM 1361 N N . HIS B 1 11 ? 3.051 14.602 3.729 1 71.25 11 HIS B N 1
ATOM 1362 C CA . HIS B 1 11 ? 4.262 13.812 3.941 1 71.25 11 HIS B CA 1
ATOM 1363 C C . HIS B 1 11 ? 5.297 14.602 4.734 1 71.25 11 HIS B C 1
ATOM 1365 O O . HIS B 1 11 ? 5.598 15.75 4.406 1 71.25 11 HIS B O 1
ATOM 1371 N N . LEU B 1 12 ? 5.594 14.141 5.941 1 60.25 12 LEU B N 1
ATOM 1372 C CA . LEU B 1 12 ? 6.645 14.797 6.711 1 60.25 12 LEU B CA 1
ATOM 1373 C C . LEU B 1 12 ? 7.996 14.133 6.465 1 60.25 12 LEU B C 1
ATOM 1375 O O . LEU B 1 12 ? 8.156 12.938 6.715 1 60.25 12 LEU B O 1
ATOM 1379 N N . ALA B 1 13 ? 8.461 14.336 5.281 1 51.56 13 ALA B N 1
ATOM 1380 C CA . ALA B 1 13 ? 9.734 13.711 4.922 1 51.56 13 ALA B CA 1
ATOM 1381 C C . ALA B 1 13 ? 10.883 14.305 5.742 1 51.56 13 ALA B C 1
ATOM 1383 O O . ALA B 1 13 ? 11.359 15.398 5.445 1 51.56 13 ALA B O 1
ATOM 1384 N N . THR B 1 14 ? 10.898 14.312 6.988 1 46.59 14 THR B N 1
ATOM 1385 C CA . THR B 1 14 ? 12.125 14.883 7.539 1 46.59 14 THR B CA 1
ATOM 1386 C C . THR B 1 14 ? 13.352 14.25 6.883 1 46.59 14 THR B C 1
ATOM 1388 O O . THR B 1 14 ? 14.258 14.961 6.438 1 46.59 14 THR B O 1
ATOM 1391 N N . ASP B 1 15 ? 13.57 13 7.152 1 48.66 15 ASP B N 1
ATOM 1392 C CA . ASP B 1 15 ? 14.758 12.32 6.648 1 48.66 15 ASP B CA 1
ATOM 1393 C C . ASP B 1 15 ? 14.422 11.445 5.441 1 48.66 15 ASP B C 1
ATOM 1395 O O . ASP B 1 15 ? 15.258 10.656 4.992 1 48.66 15 ASP B O 1
ATOM 1399 N N . ASP B 1 16 ? 13.258 11.344 5.16 1 53.28 16 ASP B N 1
ATOM 1400 C CA . ASP B 1 16 ? 13.023 10.344 4.125 1 53.28 16 ASP B CA 1
ATOM 1401 C C . ASP B 1 16 ? 13.562 10.812 2.775 1 53.28 16 ASP B C 1
ATOM 1403 O O . ASP B 1 16 ? 12.953 11.664 2.119 1 53.28 16 ASP B O 1
ATOM 1407 N N . HIS B 1 17 ? 14.734 10.891 2.709 1 60.31 17 HIS B N 1
ATOM 1408 C CA . HIS B 1 17 ? 15.586 11.047 1.536 1 60.31 17 HIS B CA 1
ATOM 1409 C C . HIS B 1 17 ? 15.234 10.031 0.456 1 60.31 17 HIS B C 1
ATOM 1411 O O . HIS B 1 17 ? 16.031 9.805 -0.467 1 60.31 17 HIS B O 1
ATOM 1417 N N . ASP B 1 18 ? 14.055 9.43 0.496 1 80.56 18 ASP B N 1
ATOM 1418 C CA . ASP B 1 18 ? 13.891 8.539 -0.646 1 80.56 18 ASP B CA 1
ATOM 1419 C C . ASP B 1 18 ? 12.891 9.109 -1.653 1 80.56 18 ASP B C 1
ATOM 1421 O O . ASP B 1 18 ? 11.68 8.945 -1.496 1 80.56 18 ASP B O 1
ATOM 1425 N N . PRO B 1 19 ? 13.344 9.828 -2.586 1 88.62 19 PRO B N 1
ATOM 1426 C CA . PRO B 1 19 ? 12.477 10.414 -3.615 1 88.62 19 PRO B CA 1
ATOM 1427 C C . PRO B 1 19 ? 11.562 9.383 -4.277 1 88.62 19 PRO B C 1
ATOM 1429 O O . PRO B 1 19 ? 10.484 9.734 -4.754 1 88.62 19 PRO B O 1
ATOM 1432 N N . GLY B 1 20 ? 11.992 8.148 -4.242 1 90.75 20 GLY B N 1
ATOM 1433 C CA . GLY B 1 20 ? 11.148 7.098 -4.785 1 90.75 20 GLY B CA 1
ATOM 1434 C C . GLY B 1 20 ? 9.844 6.93 -4.023 1 90.75 20 GLY B C 1
ATOM 1435 O O . GLY B 1 20 ? 8.773 6.809 -4.633 1 90.75 20 GLY B O 1
ATOM 1436 N N . ASN B 1 21 ? 9.953 6.957 -2.723 1 91.75 21 ASN B N 1
ATOM 1437 C CA . ASN B 1 21 ? 8.766 6.859 -1.883 1 91.75 21 ASN B CA 1
ATOM 1438 C C . ASN B 1 21 ? 7.828 8.039 -2.098 1 91.75 21 ASN B C 1
ATOM 1440 O O . ASN B 1 21 ? 6.609 7.871 -2.143 1 91.75 21 ASN B O 1
ATOM 1444 N N . LEU B 1 22 ? 8.414 9.203 -2.207 1 91.75 22 LEU B N 1
ATOM 1445 C CA . LEU B 1 22 ? 7.59 10.375 -2.451 1 91.75 22 LEU B CA 1
ATOM 1446 C C . LEU B 1 22 ? 6.84 10.25 -3.771 1 91.75 22 LEU B C 1
ATOM 1448 O O . LEU B 1 22 ? 5.629 10.469 -3.824 1 91.75 22 LEU B O 1
ATOM 1452 N N . GLY B 1 23 ? 7.602 9.945 -4.828 1 93.25 23 GLY B N 1
ATOM 1453 C CA . GLY B 1 23 ? 6.949 9.75 -6.113 1 93.25 23 GLY B CA 1
ATOM 1454 C C . GLY B 1 23 ? 5.836 8.719 -6.066 1 93.25 23 GLY B C 1
ATOM 1455 O O . GLY B 1 23 ? 4.758 8.93 -6.625 1 93.25 23 GLY B O 1
ATOM 1456 N N . THR B 1 24 ? 6.086 7.613 -5.418 1 93.31 24 THR B N 1
ATOM 1457 C CA . THR B 1 24 ? 5.109 6.539 -5.273 1 93.31 24 THR B CA 1
ATOM 1458 C C . THR B 1 24 ? 3.877 7.031 -4.52 1 93.31 24 THR B C 1
ATOM 1460 O O . THR B 1 24 ? 2.746 6.699 -4.883 1 93.31 24 THR B O 1
ATOM 1463 N N . LEU B 1 25 ? 4.086 7.832 -3.533 1 93.88 25 LEU B N 1
ATOM 1464 C CA . LEU B 1 25 ? 2.988 8.383 -2.752 1 93.88 25 LEU B CA 1
ATOM 1465 C C . LEU B 1 25 ? 2.152 9.344 -3.592 1 93.88 25 LEU B C 1
ATOM 1467 O O . LEU B 1 25 ? 0.923 9.352 -3.5 1 93.88 25 LEU B O 1
ATOM 1471 N N . LEU B 1 26 ? 2.805 10.117 -4.398 1 93.5 26 LEU B N 1
ATOM 1472 C CA . LEU B 1 26 ? 2.082 11.008 -5.301 1 93.5 26 LEU B CA 1
ATOM 1473 C C . LEU B 1 26 ? 1.2 10.211 -6.258 1 93.5 26 LEU B C 1
ATOM 1475 O O . LEU B 1 26 ? 0.047 10.578 -6.492 1 93.5 26 LEU B O 1
ATOM 1479 N N . ARG B 1 27 ? 1.8 9.164 -6.734 1 94.31 27 ARG B N 1
ATOM 1480 C CA . ARG B 1 27 ? 1.069 8.289 -7.641 1 94.31 27 ARG B CA 1
ATOM 1481 C C . ARG B 1 27 ? -0.177 7.719 -6.969 1 94.31 27 ARG B C 1
ATOM 1483 O O . ARG B 1 27 ? -1.263 7.73 -7.555 1 94.31 27 ARG B O 1
ATOM 1490 N N . SER B 1 28 ? -0.042 7.254 -5.785 1 95.19 28 SER B N 1
ATOM 1491 C CA . SER B 1 28 ? -1.172 6.707 -5.039 1 95.19 28 SER B CA 1
ATOM 1492 C C . SER B 1 28 ? -2.197 7.789 -4.723 1 95.19 28 SER B C 1
ATOM 1494 O O . SER B 1 28 ? -3.404 7.543 -4.766 1 95.19 28 SER B O 1
ATOM 1496 N N . THR B 1 29 ? -1.723 8.961 -4.363 1 93.75 29 THR B N 1
ATOM 1497 C CA . THR B 1 29 ? -2.602 10.086 -4.059 1 93.75 29 THR B CA 1
ATOM 1498 C C . THR B 1 29 ? -3.516 10.391 -5.242 1 93.75 29 THR B C 1
ATOM 1500 O O . THR B 1 29 ? -4.719 10.602 -5.066 1 93.75 29 THR B O 1
ATOM 1503 N N . MET B 1 30 ? -2.941 10.359 -6.359 1 92.06 30 MET B N 1
ATOM 1504 C CA . MET B 1 30 ? -3.709 10.609 -7.578 1 92.06 30 MET B CA 1
ATOM 1505 C C . MET B 1 30 ? -4.676 9.469 -7.859 1 92.06 30 MET B C 1
ATOM 1507 O O . MET B 1 30 ? -5.848 9.695 -8.156 1 92.06 30 MET B O 1
ATOM 1511 N N . ALA B 1 31 ? -4.215 8.281 -7.734 1 92.69 31 ALA B N 1
ATOM 1512 C CA . ALA B 1 31 ? -4.992 7.086 -8.055 1 92.69 31 ALA B CA 1
ATOM 1513 C C . ALA B 1 31 ? -6.246 7 -7.191 1 92.69 31 ALA B C 1
ATOM 1515 O O . ALA B 1 31 ? -7.277 6.48 -7.633 1 92.69 31 ALA B O 1
ATOM 1516 N N . PHE B 1 32 ? -6.148 7.496 -6.004 1 93.12 32 PHE B N 1
ATOM 1517 C CA . PHE B 1 32 ? -7.262 7.348 -5.078 1 93.12 32 PHE B CA 1
ATOM 1518 C C . PHE B 1 32 ? -7.988 8.672 -4.883 1 93.12 32 PHE B C 1
ATOM 1520 O O . PHE B 1 32 ? -8.758 8.828 -3.936 1 93.12 32 PHE B O 1
ATOM 1527 N N . LYS B 1 33 ? -7.746 9.656 -5.66 1 90.81 33 LYS B N 1
ATOM 1528 C CA . LYS B 1 33 ? -8.477 10.906 -5.855 1 90.81 33 LYS B CA 1
ATOM 1529 C C . LYS B 1 33 ? -8.422 11.781 -4.602 1 90.81 33 LYS B C 1
ATOM 1531 O O . LYS B 1 33 ? -9.438 12.32 -4.176 1 90.81 33 LYS B O 1
ATOM 1536 N N . TRP B 1 34 ? -7.316 11.766 -3.98 1 92.19 34 TRP B N 1
ATOM 1537 C CA . TRP B 1 34 ? -7.051 12.797 -2.98 1 92.19 34 TRP B CA 1
ATOM 1538 C C . TRP B 1 34 ? -6.711 14.125 -3.645 1 92.19 34 TRP B C 1
ATOM 1540 O O . TRP B 1 34 ? -6.277 14.156 -4.797 1 92.19 34 TRP B O 1
ATOM 1550 N N . ASP B 1 35 ? -6.926 15.18 -2.973 1 89.62 35 ASP B N 1
ATOM 1551 C CA . ASP B 1 35 ? -6.914 16.5 -3.596 1 89.62 35 ASP B CA 1
ATOM 1552 C C . ASP B 1 35 ? -5.484 16.984 -3.811 1 89.62 35 ASP B C 1
ATOM 1554 O O . ASP B 1 35 ? -5.223 17.766 -4.734 1 89.62 35 ASP B O 1
ATOM 1558 N N . GLY B 1 36 ? -4.645 16.609 -2.926 1 91.62 36 GLY B N 1
ATOM 1559 C CA . GLY B 1 3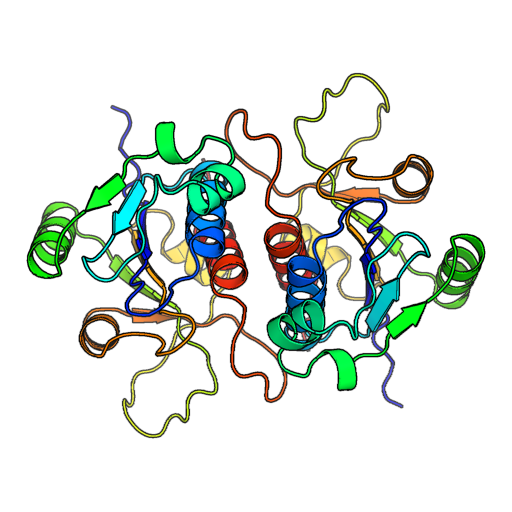6 ? -3.281 17.078 -3.066 1 91.62 36 GLY B CA 1
ATOM 1560 C C . GLY B 1 36 ? -2.357 16.594 -1.969 1 91.62 36 GLY B C 1
ATOM 1561 O O . GLY B 1 36 ? -2.725 15.711 -1.191 1 91.62 36 GLY B O 1
ATOM 1562 N N . VAL B 1 37 ? -1.115 17.141 -2.076 1 93.31 37 VAL B N 1
ATOM 1563 C CA . VAL B 1 37 ? -0.075 16.797 -1.111 1 93.31 37 VAL B CA 1
ATOM 1564 C C . VAL B 1 37 ? 0.529 18.078 -0.525 1 93.31 37 VAL B C 1
ATOM 1566 O O . VAL B 1 37 ? 0.762 19.047 -1.246 1 93.31 37 VAL B O 1
ATOM 1569 N N . PHE B 1 38 ? 0.74 18 0.785 1 92.38 38 PHE B N 1
ATOM 1570 C CA . PHE B 1 38 ? 1.439 19.062 1.497 1 92.38 38 PHE B CA 1
ATOM 1571 C C . PHE B 1 38 ? 2.832 18.609 1.916 1 92.38 38 PHE B C 1
ATOM 1573 O O . PHE B 1 38 ? 2.979 17.594 2.607 1 92.38 38 PHE B O 1
ATOM 1580 N N . LEU B 1 39 ? 3.795 19.312 1.487 1 90.56 39 LEU B N 1
ATOM 1581 C CA . LEU B 1 39 ? 5.176 18.938 1.774 1 90.56 39 LEU B CA 1
ATOM 1582 C C . LEU B 1 39 ? 5.801 19.906 2.775 1 90.56 39 LEU B C 1
ATOM 1584 O O . LEU B 1 39 ? 5.832 21.125 2.541 1 90.56 39 LEU B O 1
ATOM 1588 N N . LEU B 1 40 ? 6.242 19.344 3.828 1 88.12 40 LEU B N 1
ATOM 1589 C CA . LEU B 1 40 ? 7.027 20.141 4.77 1 88.12 40 LEU B CA 1
ATOM 1590 C C . LEU B 1 40 ? 8.438 20.375 4.238 1 88.12 40 LEU B C 1
ATOM 1592 O O . LEU B 1 40 ? 8.898 19.656 3.344 1 88.12 40 LEU B O 1
ATOM 1596 N N . PRO B 1 41 ? 9.195 21.359 4.742 1 83.31 41 PRO B N 1
ATOM 1597 C CA . PRO B 1 41 ? 10.492 21.75 4.191 1 83.31 41 PRO B CA 1
ATOM 1598 C C . PRO B 1 41 ? 11.516 20.609 4.227 1 83.31 41 PRO B C 1
ATOM 1600 O O . PRO B 1 41 ? 12.438 20.578 3.414 1 83.31 41 PRO B O 1
ATOM 1603 N N . SER B 1 42 ? 11.367 19.703 5.008 1 79.88 42 SER B N 1
ATOM 1604 C CA . SER B 1 42 ? 12.344 18.625 5.152 1 79.88 42 SER B CA 1
ATOM 1605 C C . SER B 1 42 ? 12.117 17.531 4.109 1 79.88 42 SER B C 1
ATOM 1607 O O . SER B 1 42 ? 12.961 16.656 3.936 1 79.88 42 SER B O 1
ATOM 1609 N N . CYS B 1 43 ? 11.094 17.703 3.275 1 83.62 43 CYS B N 1
ATOM 1610 C CA . CYS B 1 43 ? 10.75 16.656 2.316 1 83.62 43 CYS B CA 1
ATOM 1611 C C . CYS B 1 43 ? 11.562 16.797 1.035 1 83.62 43 CYS B C 1
ATOM 1613 O O . CYS B 1 43 ? 12.016 17.891 0.706 1 83.62 43 CYS B O 1
ATOM 1615 N N . CYS B 1 44 ? 11.742 15.711 0.365 1 86.38 44 CYS B N 1
ATOM 1616 C CA . CYS B 1 44 ? 12.445 15.703 -0.911 1 86.38 44 CYS B CA 1
ATOM 1617 C C . CYS B 1 44 ? 11.68 16.484 -1.967 1 86.38 44 CYS B C 1
ATOM 1619 O O . CYS B 1 44 ? 10.477 16.719 -1.819 1 86.38 44 CYS B O 1
ATOM 1621 N N . ASP B 1 45 ? 12.453 16.859 -2.992 1 89.38 45 ASP B N 1
ATOM 1622 C CA . ASP B 1 45 ? 11.867 17.562 -4.137 1 89.38 45 ASP B CA 1
ATOM 1623 C C . ASP B 1 45 ? 10.992 16.609 -4.961 1 89.38 45 ASP B C 1
ATOM 1625 O O . ASP B 1 45 ? 11.469 15.617 -5.5 1 89.38 45 ASP B O 1
ATOM 1629 N N . PRO B 1 46 ? 9.711 17 -5.09 1 90.94 46 PRO B N 1
ATOM 1630 C CA . PRO B 1 46 ? 8.805 16.125 -5.84 1 90.94 46 PRO B CA 1
ATOM 1631 C C . PRO B 1 46 ? 9.094 16.125 -7.336 1 90.94 46 PRO B C 1
ATOM 1633 O O . PRO B 1 46 ? 8.547 15.289 -8.07 1 90.94 46 PRO B O 1
ATOM 1636 N N . PHE B 1 47 ? 10.07 16.938 -7.789 1 93.06 47 PHE B N 1
ATOM 1637 C CA . PHE B 1 47 ? 10.375 17.031 -9.211 1 93.06 47 PHE B CA 1
ATOM 1638 C C . PHE B 1 47 ? 11.781 16.516 -9.492 1 93.06 47 PHE B C 1
ATOM 1640 O O . PHE B 1 47 ? 12.297 16.703 -10.602 1 93.06 47 PHE B O 1
ATOM 1647 N N . ASN B 1 48 ? 12.297 15.969 -8.484 1 91.94 48 ASN B N 1
ATOM 1648 C CA . ASN B 1 48 ? 13.547 15.266 -8.742 1 91.94 48 ASN B CA 1
ATOM 1649 C C . ASN B 1 48 ? 13.336 14.07 -9.664 1 91.94 48 ASN B C 1
ATOM 1651 O O . ASN B 1 48 ? 12.258 13.484 -9.688 1 91.94 48 ASN B O 1
ATOM 1655 N N . ASP B 1 49 ? 14.391 13.617 -10.305 1 93.94 49 ASP B N 1
ATOM 1656 C CA . ASP B 1 49 ? 14.289 12.602 -11.344 1 93.94 49 ASP B CA 1
ATOM 1657 C C . ASP B 1 49 ? 13.719 11.297 -10.797 1 93.94 49 ASP B C 1
ATOM 1659 O O . ASP B 1 49 ? 12.844 10.688 -11.406 1 93.94 49 ASP B O 1
ATOM 1663 N N . LYS B 1 50 ? 14.172 10.883 -9.758 1 91.12 50 LYS B N 1
ATOM 1664 C CA . LYS B 1 50 ? 13.719 9.633 -9.156 1 91.12 50 LYS B CA 1
ATOM 1665 C C . LYS B 1 50 ? 12.25 9.727 -8.734 1 91.12 50 LYS B C 1
ATOM 1667 O O . LYS B 1 50 ? 11.484 8.781 -8.922 1 91.12 50 LYS B O 1
ATOM 1672 N N . ALA B 1 51 ? 11.898 10.891 -8.125 1 93.25 51 ALA B N 1
ATOM 1673 C CA . ALA B 1 51 ? 10.508 11.109 -7.723 1 93.25 51 ALA B CA 1
ATOM 1674 C C . ALA B 1 51 ? 9.586 11.164 -8.938 1 93.25 51 ALA B C 1
ATOM 1676 O O . ALA B 1 51 ? 8.508 10.562 -8.938 1 93.25 51 ALA B O 1
ATOM 1677 N N . LEU B 1 52 ? 10.039 11.781 -9.945 1 94.94 52 LEU B N 1
ATOM 1678 C CA . LEU B 1 52 ? 9.25 11.906 -11.172 1 94.94 52 LEU B CA 1
ATOM 1679 C C . LEU B 1 52 ? 9 10.539 -11.797 1 94.94 52 LEU B C 1
ATOM 1681 O O . LEU B 1 52 ? 7.879 10.234 -12.211 1 94.94 52 LEU B O 1
ATOM 1685 N N . ARG B 1 53 ? 10.031 9.781 -11.836 1 92.69 53 ARG B N 1
ATOM 1686 C CA . ARG B 1 53 ? 9.906 8.445 -12.406 1 92.69 53 ARG B CA 1
ATOM 1687 C C . ARG B 1 53 ? 8.93 7.594 -11.602 1 92.69 53 ARG B C 1
ATOM 1689 O O . ARG B 1 53 ? 8.086 6.895 -12.172 1 92.69 53 ARG B O 1
ATOM 1696 N N . ALA B 1 54 ? 9.016 7.672 -10.32 1 91.69 54 ALA B N 1
ATOM 1697 C CA . ALA B 1 54 ? 8.156 6.887 -9.438 1 91.69 54 ALA B CA 1
ATOM 1698 C C . ALA B 1 54 ? 6.719 7.395 -9.469 1 91.69 54 ALA B C 1
ATOM 1700 O O . ALA B 1 54 ? 5.773 6.617 -9.32 1 91.69 54 ALA B O 1
ATOM 1701 N N . ALA B 1 55 ? 6.527 8.648 -9.781 1 93.31 55 ALA B N 1
ATOM 1702 C CA . ALA B 1 55 ? 5.211 9.281 -9.734 1 93.31 55 ALA B CA 1
ATOM 1703 C C . ALA B 1 55 ? 4.422 9.008 -11.008 1 93.31 55 ALA B C 1
ATOM 1705 O O . ALA B 1 55 ? 3.197 9.156 -11.031 1 93.31 55 ALA B O 1
ATOM 1706 N N . ARG B 1 56 ? 5.188 8.672 -12.07 1 91.75 56 ARG B N 1
ATOM 1707 C CA . ARG B 1 56 ? 4.574 8.375 -13.367 1 91.75 56 ARG B CA 1
ATOM 1708 C C . ARG B 1 56 ? 3.617 9.484 -13.781 1 91.75 56 ARG B C 1
ATOM 1710 O O . ARG B 1 56 ? 2.477 9.219 -14.164 1 91.75 56 ARG B O 1
ATOM 1717 N N . GLY B 1 57 ? 3.992 10.742 -13.672 1 91.88 57 GLY B N 1
ATOM 1718 C CA . GLY B 1 57 ? 3.242 11.883 -14.172 1 91.88 57 GLY B CA 1
ATOM 1719 C C . GLY B 1 57 ? 2.352 12.523 -13.125 1 91.88 57 GLY B C 1
ATOM 1720 O O . GLY B 1 57 ? 1.851 13.633 -13.32 1 91.88 57 GLY B O 1
ATOM 1721 N N . ALA B 1 58 ? 2.176 11.922 -11.984 1 92.81 58 ALA B N 1
ATOM 1722 C CA . ALA B 1 58 ? 1.29 12.438 -10.938 1 92.81 58 ALA B CA 1
ATOM 1723 C C . ALA B 1 58 ? 1.765 13.797 -10.438 1 92.81 58 ALA B C 1
ATOM 1725 O O . ALA B 1 58 ? 0.952 14.641 -10.055 1 92.81 58 ALA B O 1
ATOM 1726 N N . SER B 1 59 ? 3.047 13.992 -10.492 1 92.38 59 SER B N 1
ATOM 1727 C CA . SER B 1 59 ? 3.635 15.242 -10.008 1 92.38 59 SER B CA 1
ATOM 1728 C C . SER B 1 59 ? 3.1 16.438 -10.773 1 92.38 59 SER B C 1
ATOM 1730 O O . SER B 1 59 ? 3.057 17.547 -10.25 1 92.38 59 SER B O 1
ATOM 1732 N N . PHE B 1 60 ? 2.578 16.172 -11.922 1 92.62 60 PHE B N 1
ATOM 1733 C CA . PHE B 1 60 ? 2.156 17.281 -12.781 1 92.62 60 PHE B CA 1
ATOM 1734 C C . PHE B 1 60 ? 0.643 17.438 -12.734 1 92.62 60 PHE B C 1
ATOM 1736 O O . PHE B 1 60 ? 0.104 18.391 -13.305 1 92.62 60 PHE B O 1
ATOM 1743 N N . GLN B 1 61 ? -0.005 16.625 -12.07 1 90.94 61 GLN B N 1
ATOM 1744 C CA . GLN B 1 61 ? -1.464 16.641 -12.078 1 90.94 61 GLN B CA 1
ATOM 1745 C C . GLN B 1 61 ? -2.021 16.969 -10.695 1 90.94 61 GLN B C 1
ATOM 1747 O O . GLN B 1 61 ? -3.143 17.453 -10.57 1 90.94 61 GLN B O 1
ATOM 1752 N N . LEU B 1 62 ? -1.199 16.734 -9.719 1 91.25 62 LEU B N 1
ATOM 1753 C CA . LEU B 1 62 ? -1.637 16.906 -8.336 1 91.25 62 LEU B CA 1
ATOM 1754 C C . LEU B 1 62 ? -1.327 18.328 -7.852 1 91.25 62 LEU B C 1
ATOM 1756 O O . LEU B 1 62 ? -0.353 18.938 -8.297 1 91.25 62 LEU B O 1
ATOM 1760 N N . THR B 1 63 ? -2.191 18.766 -7.008 1 92.75 63 THR B N 1
ATOM 1761 C CA . THR B 1 63 ? -1.851 19.984 -6.273 1 92.75 63 THR B CA 1
ATOM 1762 C C . THR B 1 63 ? -0.788 19.703 -5.219 1 92.75 63 THR B C 1
ATOM 1764 O O . THR B 1 63 ? -0.999 18.875 -4.328 1 92.75 63 THR B O 1
ATOM 1767 N N . ILE B 1 64 ? 0.352 20.328 -5.375 1 92.94 64 ILE B N 1
ATOM 1768 C CA . ILE B 1 64 ? 1.433 20.172 -4.402 1 92.94 64 ILE B CA 1
ATOM 1769 C C . ILE B 1 64 ? 1.679 21.516 -3.699 1 92.94 64 ILE B C 1
ATOM 1771 O O . ILE B 1 64 ? 1.986 22.516 -4.344 1 92.94 64 ILE B O 1
ATOM 1775 N N . ILE B 1 65 ? 1.517 21.453 -2.42 1 91.25 65 ILE B N 1
ATOM 1776 C CA . ILE B 1 65 ? 1.714 22.641 -1.601 1 91.25 65 ILE B CA 1
ATOM 1777 C C . ILE B 1 65 ? 2.955 22.469 -0.729 1 91.25 65 ILE B C 1
ATOM 1779 O O . ILE B 1 65 ? 3.104 21.453 -0.044 1 91.25 65 ILE B O 1
ATOM 1783 N N . ALA B 1 66 ? 3.824 23.406 -0.841 1 90.75 66 ALA B N 1
ATOM 1784 C CA . ALA B 1 66 ? 4.992 23.422 0.037 1 90.75 66 ALA B CA 1
ATOM 1785 C C . ALA B 1 66 ? 4.859 24.5 1.102 1 90.75 66 ALA B C 1
ATOM 1787 O O . ALA B 1 66 ? 4.508 25.641 0.793 1 90.75 66 ALA B O 1
ATOM 1788 N N . GLY B 1 67 ? 5.016 24.078 2.324 1 91.38 67 GLY B N 1
ATOM 1789 C CA . GLY B 1 67 ? 4.914 25.016 3.428 1 91.38 67 GLY B CA 1
ATOM 1790 C C . GLY B 1 67 ? 5.32 24.422 4.762 1 91.38 67 GLY B C 1
ATOM 1791 O O . GLY B 1 67 ? 5.676 23.25 4.836 1 91.38 67 GLY B O 1
ATOM 1792 N N . ASP B 1 68 ? 5.301 25.25 5.738 1 90.5 68 ASP B N 1
ATOM 1793 C CA . ASP B 1 68 ? 5.656 24.781 7.07 1 90.5 68 ASP B CA 1
ATOM 1794 C C . ASP B 1 68 ? 4.41 24.516 7.914 1 90.5 68 ASP B C 1
ATOM 1796 O O . ASP B 1 68 ? 3.293 24.516 7.391 1 90.5 68 ASP B O 1
ATOM 1800 N N . TRP B 1 69 ? 4.613 24.25 9.172 1 89.25 69 TRP B N 1
ATOM 1801 C CA . TRP B 1 69 ? 3.535 23.859 10.07 1 89.25 69 TRP B CA 1
ATOM 1802 C C . TRP B 1 69 ? 2.512 24.969 10.227 1 89.25 69 TRP B C 1
ATOM 1804 O O . TRP B 1 69 ? 1.315 24.703 10.375 1 89.25 69 TRP B O 1
ATOM 1814 N N . VAL B 1 70 ? 2.977 26.156 10.195 1 92.88 70 VAL B N 1
ATOM 1815 C CA . VAL B 1 70 ? 2.076 27.281 10.336 1 92.88 70 VAL B CA 1
ATOM 1816 C C . VAL B 1 70 ? 1.1 27.312 9.156 1 92.88 70 VAL B C 1
ATOM 1818 O O . VAL B 1 70 ? -0.103 27.516 9.352 1 92.88 70 VAL B O 1
ATOM 1821 N N . HIS B 1 71 ? 1.625 27.125 8 1 92.69 71 HIS B N 1
ATOM 1822 C CA . HIS B 1 71 ? 0.79 27.078 6.809 1 92.69 71 HIS B CA 1
ATOM 1823 C C . HIS B 1 71 ? -0.205 25.922 6.875 1 92.69 71 HIS B C 1
ATOM 1825 O O . HIS B 1 71 ? -1.357 26.062 6.461 1 92.69 71 HIS B O 1
ATOM 1831 N N . LEU B 1 72 ? 0.25 24.844 7.387 1 89.62 72 LEU B N 1
ATOM 1832 C CA . LEU B 1 72 ? -0.62 23.688 7.496 1 89.62 72 LEU B CA 1
ATOM 1833 C C . LEU B 1 72 ? -1.753 23.938 8.484 1 89.62 72 LEU B C 1
ATOM 1835 O O . LEU B 1 72 ? -2.898 23.562 8.234 1 89.62 72 LEU B O 1
ATOM 1839 N N . GLU B 1 73 ? -1.416 24.547 9.555 1 91.12 73 GLU B N 1
ATOM 1840 C CA . GLU B 1 73 ? -2.422 24.891 10.555 1 91.12 73 GLU B CA 1
ATOM 1841 C C . GLU B 1 73 ? -3.463 25.844 9.984 1 91.12 73 GLU B C 1
ATOM 1843 O O . GLU B 1 73 ? -4.652 25.719 10.289 1 91.12 73 GLU B O 1
ATOM 1848 N N . ASP B 1 74 ? -3.002 26.75 9.227 1 92.88 74 ASP B N 1
ATOM 1849 C CA . ASP B 1 74 ? -3.92 27.688 8.562 1 92.88 74 ASP B CA 1
ATOM 1850 C C . ASP B 1 74 ? -4.91 26.938 7.676 1 92.88 74 ASP B C 1
ATOM 1852 O O . ASP B 1 74 ? -6.105 27.234 7.68 1 92.88 74 ASP B O 1
ATOM 1856 N N . LEU B 1 75 ? -4.41 26.016 6.957 1 89.81 75 LEU B N 1
ATOM 1857 C CA . LEU B 1 75 ? -5.25 25.203 6.078 1 89.81 75 LEU B CA 1
ATOM 1858 C C . LEU B 1 75 ? -6.242 24.375 6.887 1 89.81 75 LEU B C 1
ATOM 1860 O O . LEU B 1 75 ? -7.414 24.266 6.516 1 89.81 75 LEU B O 1
ATOM 1864 N N . ARG B 1 76 ? -5.719 23.766 7.914 1 91.5 76 ARG B N 1
ATOM 1865 C CA . ARG B 1 76 ? -6.559 22.984 8.812 1 91.5 76 ARG B CA 1
ATOM 1866 C C . ARG B 1 76 ? -7.758 23.797 9.289 1 91.5 76 ARG B C 1
ATOM 1868 O O . ARG B 1 76 ? -8.898 23.312 9.234 1 91.5 76 ARG B O 1
ATOM 1875 N N . ASP B 1 77 ? -7.473 24.984 9.719 1 93 77 ASP B N 1
ATOM 1876 C CA . ASP B 1 77 ? -8.516 25.844 10.281 1 93 77 ASP B CA 1
ATOM 1877 C C . ASP B 1 77 ? -9.484 26.312 9.195 1 93 77 ASP B C 1
ATOM 1879 O O . ASP B 1 77 ? -10.703 26.297 9.391 1 93 77 ASP B O 1
ATOM 1883 N N . LYS B 1 78 ? -8.953 26.641 8.133 1 91.25 78 LYS B N 1
ATOM 1884 C CA . LYS B 1 78 ? -9.758 27.188 7.035 1 91.25 78 LYS B CA 1
ATOM 1885 C C . LYS B 1 78 ? -10.742 26.141 6.512 1 91.25 78 LYS B C 1
ATOM 1887 O O . LYS B 1 78 ? -11.898 26.453 6.227 1 91.25 78 LYS B O 1
ATOM 1892 N N . PHE B 1 79 ? -10.312 24.891 6.43 1 90.75 79 PHE B N 1
ATOM 1893 C CA . PHE B 1 79 ? -11.133 23.859 5.805 1 90.75 79 PHE B CA 1
ATOM 1894 C C . PHE B 1 79 ? -11.719 22.922 6.852 1 90.75 79 PHE B C 1
ATOM 1896 O O . PHE B 1 79 ? -12.375 21.938 6.516 1 90.75 79 PHE B O 1
ATOM 1903 N N . GLN B 1 80 ? -11.398 23.188 8.133 1 92.81 80 GLN B N 1
ATOM 1904 C CA . GLN B 1 80 ? -11.883 22.359 9.234 1 92.81 80 GLN B CA 1
ATOM 1905 C C . GLN B 1 80 ? -11.539 20.891 9.016 1 92.81 80 GLN B C 1
ATOM 1907 O O . GLN B 1 80 ? -12.406 20.031 9.109 1 92.81 80 GLN B O 1
ATOM 1912 N N . MET B 1 81 ? -10.312 20.688 8.773 1 93.75 81 MET B N 1
ATOM 1913 C CA . MET B 1 81 ? -9.836 19.344 8.453 1 93.75 81 MET B CA 1
ATOM 1914 C C . MET B 1 81 ? -9.594 18.531 9.727 1 93.75 81 MET B C 1
ATOM 1916 O O . MET B 1 81 ? -9.102 19.062 10.719 1 93.75 81 MET B O 1
ATOM 1920 N N . LYS B 1 82 ? -9.969 17.328 9.641 1 95.62 82 LYS B N 1
ATOM 1921 C CA . LYS B 1 82 ? -9.516 16.375 10.656 1 95.62 82 LYS B CA 1
ATOM 1922 C C . LYS B 1 82 ? -8.094 15.898 10.359 1 95.62 82 LYS B C 1
ATOM 1924 O O . LYS B 1 82 ? -7.809 15.445 9.25 1 95.62 82 LYS B O 1
ATOM 1929 N N . MET B 1 83 ? -7.25 16.047 11.398 1 95.06 83 MET B N 1
ATOM 1930 C CA . MET B 1 83 ? -5.852 15.648 11.25 1 95.06 83 MET B CA 1
ATOM 1931 C C . MET B 1 83 ? -5.633 14.219 11.727 1 95.06 83 MET B C 1
ATOM 1933 O O . MET B 1 83 ? -5.898 13.898 12.891 1 95.06 83 MET B O 1
ATOM 1937 N N . LEU B 1 84 ? -5.219 13.383 10.781 1 96.06 84 LEU B N 1
ATOM 1938 C CA . LEU B 1 84 ? -4.836 12.008 11.102 1 96.06 84 LEU B CA 1
ATOM 1939 C C . LEU B 1 84 ? -3.336 11.805 10.898 1 96.06 84 LEU B C 1
ATOM 1941 O O . LEU B 1 84 ? -2.734 12.414 10.016 1 96.06 84 LEU B O 1
ATOM 1945 N N . ALA B 1 85 ? -2.76 11.023 11.734 1 94.81 85 ALA B N 1
ATOM 1946 C CA . ALA B 1 85 ? -1.356 10.656 11.586 1 94.81 85 ALA B CA 1
ATOM 1947 C C . ALA B 1 85 ? -1.185 9.133 11.609 1 94.81 85 ALA B C 1
ATOM 1949 O O . ALA B 1 85 ? -1.689 8.461 12.516 1 94.81 85 ALA B O 1
ATOM 1950 N N . ALA B 1 86 ? -0.493 8.641 10.594 1 93.5 86 ALA B N 1
ATOM 1951 C CA . ALA B 1 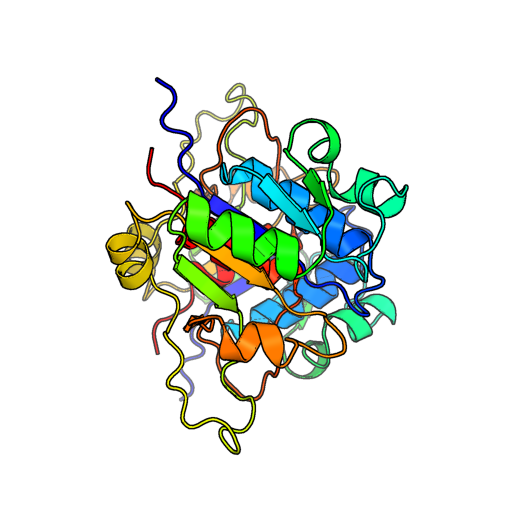86 ? -0.195 7.211 10.539 1 93.5 86 ALA B CA 1
ATOM 1952 C C . ALA B 1 86 ? 0.941 6.852 11.492 1 93.5 86 ALA B C 1
ATOM 1954 O O . ALA B 1 86 ? 2.064 7.336 11.344 1 93.5 86 ALA B O 1
ATOM 1955 N N . HIS B 1 87 ? 0.661 6.012 12.406 1 86.88 87 HIS B N 1
ATOM 1956 C CA . HIS B 1 87 ? 1.634 5.625 13.422 1 86.88 87 HIS B CA 1
ATOM 1957 C C . HIS B 1 87 ? 1.665 4.113 13.602 1 86.88 87 HIS B C 1
ATOM 1959 O O . HIS B 1 87 ? 0.616 3.473 13.703 1 86.88 87 HIS B O 1
ATOM 1965 N N . PRO B 1 88 ? 2.984 3.52 13.594 1 80.44 88 PRO B N 1
ATOM 1966 C CA . PRO B 1 88 ? 3.014 2.078 13.852 1 80.44 88 PRO B CA 1
ATOM 1967 C C . PRO B 1 88 ? 2.488 1.721 15.242 1 80.44 88 PRO B C 1
ATOM 1969 O O . PRO B 1 88 ? 2.607 2.52 16.172 1 80.44 88 PRO B O 1
ATOM 1972 N N . GLU B 1 89 ? 1.717 0.602 15.422 1 68.88 89 GLU B N 1
ATOM 1973 C CA . GLU B 1 89 ? 1.089 0.184 16.672 1 68.88 89 GLU B CA 1
ATOM 1974 C C . GLU B 1 89 ? 2.125 0.009 17.781 1 68.88 89 GLU B C 1
ATOM 1976 O O . GLU B 1 89 ? 1.872 0.363 18.938 1 68.88 89 GLU B O 1
ATOM 1981 N N . ASN B 1 90 ? 3.207 -0.927 17.516 1 59.78 90 ASN B N 1
ATOM 1982 C CA . ASN B 1 90 ? 4.098 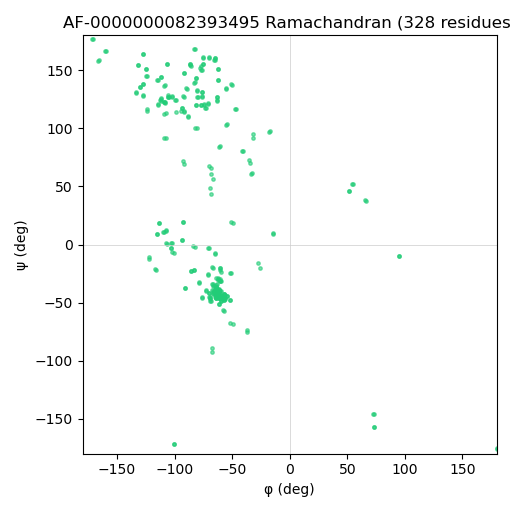-1.385 18.578 1 59.78 90 ASN B CA 1
ATOM 1983 C C . ASN B 1 90 ? 4.938 -0.24 19.141 1 59.78 90 ASN B C 1
ATOM 1985 O O . ASN B 1 90 ? 5.895 -0.471 19.875 1 59.78 90 ASN B O 1
ATOM 1989 N N . ILE B 1 91 ? 4.871 0.835 18.578 1 52.16 91 ILE B N 1
ATOM 1990 C CA . ILE B 1 91 ? 5.73 1.806 19.25 1 52.16 91 ILE B CA 1
ATOM 1991 C C . ILE B 1 91 ? 5.371 1.88 20.734 1 52.16 91 ILE B C 1
ATOM 1993 O O . ILE B 1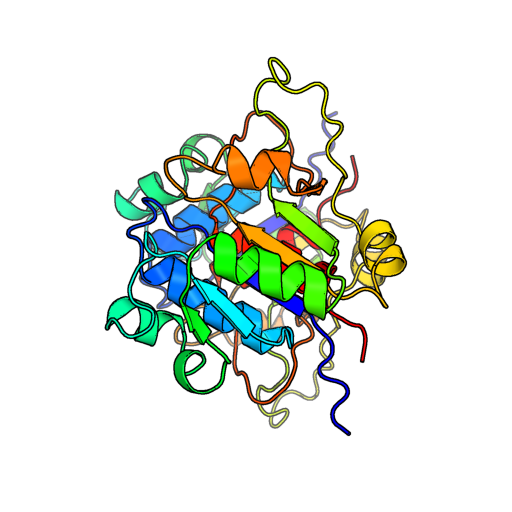 91 ? 4.191 1.883 21.094 1 52.16 91 ILE B O 1
ATOM 1997 N N . ASN B 1 92 ? 6.301 1.218 21.438 1 45.22 92 ASN B N 1
ATOM 1998 C CA . ASN B 1 92 ? 6.242 1.208 22.891 1 45.22 92 ASN B CA 1
ATOM 1999 C C . ASN B 1 92 ? 5.336 2.312 23.422 1 45.22 92 ASN B C 1
ATOM 2001 O O . ASN B 1 92 ? 5.477 3.477 23.047 1 45.22 92 ASN B O 1
ATOM 2005 N N . GLU B 1 93 ? 4.141 1.836 23.688 1 44.75 93 GLU B N 1
ATOM 2006 C CA . GLU B 1 93 ? 3.17 2.553 24.516 1 44.75 93 GLU B CA 1
ATOM 2007 C C . GLU B 1 93 ? 3.863 3.494 25.484 1 44.75 93 GLU B C 1
ATOM 2009 O O . GLU B 1 93 ? 3.236 3.998 26.422 1 44.75 93 GLU B O 1
ATOM 2014 N N . THR B 1 94 ? 5.152 3.193 25.703 1 40.19 94 THR B N 1
ATOM 2015 C CA . THR B 1 94 ? 5.469 4.004 26.875 1 40.19 94 THR B CA 1
ATOM 2016 C C . THR B 1 94 ? 4.762 5.355 26.797 1 40.19 94 THR B C 1
ATOM 2018 O O . THR B 1 94 ? 4.309 5.883 27.812 1 40.19 94 THR B O 1
ATOM 2021 N N . SER B 1 95 ? 5.266 6.219 25.906 1 44.09 95 SER B N 1
ATOM 2022 C CA . SER B 1 95 ? 4.988 7.574 26.359 1 44.09 95 SER B CA 1
ATOM 2023 C C . SER B 1 95 ? 3.494 7.883 26.312 1 44.09 95 SER B C 1
ATOM 2025 O O . SER B 1 95 ? 2.918 8.352 27.297 1 44.09 95 SER B O 1
ATOM 2027 N N . PHE B 1 96 ? 2.953 8.539 25.047 1 45.66 96 PHE B N 1
ATOM 2028 C CA . PHE B 1 96 ? 1.741 9.344 25.172 1 45.66 96 PHE B CA 1
ATOM 2029 C C . PHE B 1 96 ? 0.503 8.453 25.188 1 45.66 96 PHE B C 1
ATOM 2031 O O . PHE B 1 96 ? 0.425 7.477 24.438 1 45.66 96 PHE B O 1
ATOM 2038 N N . ASP B 1 97 ? -0.06 8.188 26.344 1 51.25 97 ASP B N 1
ATOM 2039 C CA . ASP B 1 97 ? -1.409 7.734 26.672 1 51.25 97 ASP B CA 1
ATOM 2040 C C . ASP B 1 97 ? -2.348 7.898 25.484 1 51.25 97 ASP B C 1
ATOM 2042 O O . ASP B 1 97 ? -3.549 8.117 25.656 1 51.25 97 ASP B O 1
ATOM 2046 N N . ARG B 1 98 ? -1.768 8.203 24.391 1 60.97 98 ARG B N 1
ATOM 2047 C CA . ARG B 1 98 ? -2.803 8.547 23.422 1 60.97 98 ARG B CA 1
ATOM 2048 C C . ARG B 1 98 ? -3.299 7.309 22.672 1 60.97 98 ARG B C 1
ATOM 2050 O O . ARG B 1 98 ? -2.498 6.48 22.234 1 60.97 98 ARG B O 1
ATOM 2057 N N . SER B 1 99 ? -4.391 6.926 22.906 1 77.56 99 SER B N 1
ATOM 2058 C CA . SER B 1 99 ? -5.152 5.887 22.219 1 77.56 99 SER B CA 1
ATOM 2059 C C . SER B 1 99 ? -5.082 6.055 20.703 1 77.56 99 SER B C 1
ATOM 2061 O O . SER B 1 99 ? -5.191 7.172 20.188 1 77.56 99 SER B O 1
ATOM 2063 N N . SER B 1 100 ? -4.492 5.098 19.938 1 88.62 100 SER B N 1
ATOM 2064 C CA . SER B 1 100 ? -4.461 5.082 18.469 1 88.62 100 SER B CA 1
ATOM 2065 C C . SER B 1 100 ? -5.668 4.348 17.906 1 88.62 100 SER B C 1
ATOM 2067 O O . SER B 1 100 ? -6.082 3.316 18.438 1 88.62 100 SER B O 1
ATOM 2069 N N . LEU B 1 101 ? -6.262 4.969 16.922 1 93.94 101 LEU B N 1
ATOM 2070 C CA . LEU B 1 101 ? -7.371 4.332 16.219 1 93.94 101 LEU B CA 1
ATOM 2071 C C . LEU B 1 101 ? -6.863 3.264 15.258 1 93.94 101 LEU B C 1
ATOM 2073 O O . LEU B 1 101 ? -5.742 3.359 14.758 1 93.94 101 LEU B O 1
ATOM 2077 N N . ILE B 1 102 ? -7.715 2.271 15.062 1 94.44 102 ILE B N 1
ATOM 2078 C CA . ILE B 1 102 ? -7.391 1.217 14.102 1 94.44 102 ILE B CA 1
ATOM 2079 C C . ILE B 1 102 ? -7.965 1.569 12.734 1 94.44 102 ILE B C 1
ATOM 2081 O O . ILE B 1 102 ? -9.148 1.896 12.609 1 94.44 102 ILE B O 1
ATOM 2085 N N . LEU B 1 103 ? -7.102 1.525 11.766 1 95.88 103 LEU B N 1
ATOM 2086 C CA . LEU B 1 103 ? -7.586 1.741 10.406 1 95.88 103 LEU B CA 1
ATOM 2087 C C . LEU B 1 103 ? -8.57 0.65 10 1 95.88 103 LEU B C 1
ATOM 2089 O O . LEU B 1 103 ? -8.273 -0.54 10.117 1 95.88 103 LEU B O 1
ATOM 2093 N N . SER B 1 104 ? -9.719 1.102 9.562 1 94 104 SER B N 1
ATOM 2094 C CA . SER B 1 104 ? -10.789 0.175 9.195 1 94 104 SER B CA 1
ATOM 2095 C C . SER B 1 104 ? -11.805 0.843 8.273 1 94 104 SER B C 1
ATOM 2097 O O . SER B 1 104 ? -11.82 2.068 8.148 1 94 104 SER B O 1
ATOM 2099 N N . GLN B 1 105 ? -12.602 -0.046 7.703 1 92.44 105 GLN B N 1
ATOM 2100 C CA . GLN B 1 105 ? -13.695 0.487 6.891 1 92.44 105 GLN B CA 1
ATOM 2101 C C . GLN B 1 105 ? -14.672 1.288 7.738 1 92.44 105 GLN B C 1
ATOM 2103 O O . GLN B 1 105 ? -15.234 2.283 7.277 1 92.44 105 GLN B O 1
ATOM 2108 N N . LYS B 1 106 ? -14.867 0.813 8.891 1 94 106 LYS B N 1
ATOM 2109 C CA . LYS B 1 106 ? -15.75 1.524 9.805 1 94 106 LYS B CA 1
ATOM 2110 C C . LYS B 1 106 ? -15.242 2.938 10.078 1 94 106 LYS B C 1
ATOM 2112 O O . LYS B 1 106 ? -16.016 3.896 10.055 1 94 106 LYS B O 1
ATOM 2117 N N . LEU B 1 107 ? -13.969 3.049 10.32 1 95.44 107 LEU B N 1
ATOM 2118 C CA . LEU B 1 107 ? -13.375 4.363 10.523 1 95.44 107 LEU B CA 1
ATOM 2119 C C . LEU B 1 107 ? -13.531 5.234 9.281 1 95.44 107 LEU B C 1
ATOM 2121 O O . LEU B 1 107 ? -13.898 6.406 9.383 1 95.44 107 LEU B O 1
ATOM 2125 N N . ALA B 1 108 ? -13.273 4.652 8.172 1 94.75 108 ALA B N 1
ATOM 2126 C CA . ALA B 1 108 ? -13.398 5.375 6.91 1 94.75 108 ALA B CA 1
ATOM 2127 C C . ALA B 1 108 ? -14.82 5.902 6.727 1 94.75 108 ALA B C 1
ATOM 2129 O O . ALA B 1 108 ? -15.008 7.051 6.316 1 94.75 108 ALA B O 1
ATOM 2130 N N . GLU B 1 109 ? -15.742 5.078 7.004 1 93.81 109 GLU B N 1
ATOM 2131 C CA . GLU B 1 109 ? -17.141 5.469 6.867 1 93.81 109 GLU B CA 1
ATOM 2132 C C . GLU B 1 109 ? -17.484 6.629 7.797 1 93.81 109 GLU B C 1
ATOM 2134 O O . GLU B 1 109 ? -18.234 7.539 7.418 1 93.81 109 GLU B O 1
ATOM 2139 N N . SER B 1 110 ? -16.984 6.586 8.938 1 95.12 110 SER B N 1
ATOM 2140 C CA . SER B 1 110 ? -17.25 7.641 9.914 1 95.12 110 SER B CA 1
ATOM 2141 C C . SER B 1 110 ? -16.641 8.969 9.477 1 95.12 110 SER B C 1
ATOM 2143 O O . SER B 1 110 ? -17.047 10.031 9.938 1 95.12 110 SER B O 1
ATOM 2145 N N . LEU B 1 111 ? -15.641 8.898 8.555 1 94.19 111 LEU B N 1
ATOM 2146 C CA . LEU B 1 111 ? -14.922 10.094 8.125 1 94.19 111 LEU B CA 1
ATOM 2147 C C . LEU B 1 111 ? -15.289 10.453 6.691 1 94.19 111 LEU B C 1
ATOM 2149 O O . LEU B 1 111 ? -14.641 11.32 6.086 1 94.19 111 LEU B O 1
ATOM 2153 N N . ALA B 1 112 ? -16.281 9.836 6.133 1 90.38 112 ALA B N 1
ATOM 2154 C CA . ALA B 1 112 ? -16.594 9.906 4.711 1 90.38 112 ALA B CA 1
ATOM 2155 C C . ALA B 1 112 ? -16.891 11.344 4.289 1 90.38 112 ALA B C 1
ATOM 2157 O O . ALA B 1 112 ? -16.531 11.758 3.188 1 90.38 112 ALA B O 1
ATOM 2158 N N . ASP B 1 113 ? -17.422 12.164 5.184 1 88.81 113 ASP B N 1
ATOM 2159 C CA . ASP B 1 113 ? -17.844 13.523 4.836 1 88.81 113 ASP B CA 1
ATOM 2160 C C . ASP B 1 113 ? -16.969 14.555 5.539 1 88.81 113 ASP B C 1
ATOM 2162 O O . ASP B 1 113 ? -17.328 15.734 5.621 1 88.81 113 ASP B O 1
ATOM 2166 N N . THR B 1 114 ? -15.844 14.125 5.988 1 92.06 114 THR B N 1
ATOM 2167 C CA . THR B 1 114 ? -14.953 15 6.746 1 92.06 114 THR B CA 1
ATOM 2168 C C . THR B 1 114 ? -13.688 15.305 5.953 1 92.06 114 THR B C 1
ATOM 2170 O O . THR B 1 114 ? -13.016 14.383 5.473 1 92.06 114 THR B O 1
ATOM 2173 N N . PRO B 1 115 ? -13.422 16.625 5.75 1 92.81 115 PRO B N 1
ATOM 2174 C CA . PRO B 1 115 ? -12.102 16.922 5.188 1 92.81 115 PRO B CA 1
ATOM 2175 C C . PRO B 1 115 ? -10.961 16.344 6.023 1 92.81 115 PRO B C 1
ATOM 2177 O O . PRO B 1 115 ? -10.992 16.438 7.254 1 92.81 115 PRO B O 1
ATOM 2180 N N . LEU B 1 116 ? -10.008 15.719 5.297 1 95.44 116 LEU B N 1
ATOM 2181 C CA . LEU B 1 116 ? -8.961 15 6.02 1 95.44 116 LEU B CA 1
ATOM 2182 C C . LEU B 1 116 ? -7.578 15.492 5.609 1 95.44 116 LEU B C 1
ATOM 2184 O O . LEU B 1 116 ? -7.359 15.844 4.449 1 95.44 116 LEU B O 1
ATOM 2188 N N . CYS B 1 117 ? -6.746 15.492 6.57 1 95.12 117 CYS B N 1
ATOM 2189 C CA . CYS B 1 117 ? -5.305 15.578 6.34 1 95.12 117 CYS B CA 1
ATOM 2190 C C . CYS B 1 117 ? -4.586 14.398 6.988 1 95.12 117 CYS B C 1
ATOM 2192 O O . CYS B 1 117 ? -4.656 14.219 8.203 1 95.12 117 CYS B O 1
ATOM 2194 N N . LEU B 1 118 ? -3.982 13.617 6.156 1 95.94 118 LEU B N 1
ATOM 2195 C CA . LEU B 1 118 ? -3.221 12.469 6.637 1 95.94 118 LEU B CA 1
ATOM 2196 C C . LEU B 1 118 ? -1.729 12.781 6.668 1 95.94 118 LEU B C 1
ATOM 2198 O O . LEU B 1 118 ? -1.151 13.172 5.652 1 95.94 118 LEU B O 1
ATOM 2202 N N . THR B 1 119 ? -1.163 12.609 7.84 1 93.56 119 THR B N 1
ATOM 2203 C CA . THR B 1 119 ? 0.272 12.828 7.992 1 93.56 119 THR B CA 1
ATOM 2204 C C . THR B 1 119 ? 1.017 11.492 8.031 1 93.56 119 THR B C 1
ATOM 2206 O O . THR B 1 119 ? 0.651 10.594 8.789 1 93.56 119 THR B O 1
ATOM 2209 N N . LEU B 1 120 ? 2.023 11.398 7.172 1 92.56 120 LEU B N 1
ATOM 2210 C CA . LEU B 1 120 ? 2.914 10.25 7.152 1 92.56 120 LEU B CA 1
ATOM 2211 C C . LEU B 1 120 ? 4.297 10.617 7.676 1 92.56 120 LEU B C 1
ATOM 2213 O O . LEU B 1 120 ? 4.812 11.695 7.367 1 92.56 120 LEU B O 1
ATOM 2217 N N . GLY B 1 121 ? 4.801 9.734 8.484 1 86.56 121 GLY B N 1
ATOM 2218 C CA . GLY B 1 121 ? 6.117 9.984 9.055 1 86.56 121 GLY B CA 1
ATOM 2219 C C . GLY B 1 121 ? 7.25 9.586 8.125 1 86.56 121 GLY B C 1
ATOM 2220 O O . GLY B 1 121 ? 7.043 8.836 7.168 1 86.56 121 GLY B O 1
ATOM 2221 N N . SER B 1 122 ? 8.367 10.008 8.5 1 78.81 122 SER B N 1
ATOM 2222 C CA . SER B 1 122 ? 9.562 9.641 7.75 1 78.81 122 SER B CA 1
ATOM 2223 C C . SER B 1 122 ? 9.992 8.211 8.062 1 78.81 122 SER B C 1
ATOM 2225 O O . SER B 1 122 ? 9.672 7.68 9.125 1 78.81 122 SER B O 1
ATOM 2227 N N . GLU B 1 123 ? 10.719 7.469 7.098 1 73.62 123 GLU B N 1
ATOM 2228 C CA . GLU B 1 123 ? 11.188 6.098 7.281 1 73.62 123 GLU B CA 1
ATOM 2229 C C . GLU B 1 123 ? 12.211 6.012 8.414 1 73.62 123 GLU B C 1
ATOM 2231 O O . GLU B 1 123 ? 12.258 5.02 9.141 1 73.62 123 GLU B O 1
ATOM 2236 N N . GLY B 1 124 ? 12.945 7.078 8.656 1 72.06 124 GLY B N 1
ATOM 2237 C CA . GLY B 1 124 ? 13.984 7.047 9.672 1 72.06 124 GLY B CA 1
ATOM 2238 C C . GLY B 1 124 ? 13.5 7.465 11.047 1 72.06 124 GLY B C 1
ATOM 2239 O O . GLY B 1 124 ? 13.758 6.773 12.039 1 72.06 124 GLY B O 1
ATOM 2240 N N . HIS B 1 125 ? 12.648 8.398 11.18 1 75.5 125 HIS B N 1
ATOM 2241 C CA . HIS B 1 125 ? 12.336 9.008 12.469 1 75.5 125 HIS B CA 1
ATOM 2242 C C . HIS B 1 125 ? 10.852 8.875 12.797 1 75.5 125 HIS B C 1
ATOM 2244 O O . HIS B 1 125 ? 10.453 9.094 13.945 1 75.5 125 HIS B O 1
ATOM 2250 N N . GLY B 1 126 ? 10.125 8.516 11.883 1 83.56 126 GLY B N 1
ATOM 2251 C CA . GLY B 1 126 ? 8.688 8.469 12.117 1 83.56 126 GLY B CA 1
ATOM 2252 C C . GLY B 1 126 ? 8.047 9.844 12.18 1 83.56 126 GLY B C 1
ATOM 2253 O O . GLY B 1 126 ? 8.438 10.75 11.438 1 83.56 126 GLY B O 1
ATOM 2254 N N . LEU B 1 127 ? 7.074 9.992 12.977 1 86.38 127 LEU B N 1
ATOM 2255 C CA . LEU B 1 127 ? 6.328 11.242 13.102 1 86.38 127 LEU B CA 1
ATOM 2256 C C . LEU B 1 127 ? 7.066 12.219 14.008 1 86.38 127 LEU B C 1
ATOM 2258 O O . LEU B 1 127 ? 7.656 11.82 15.016 1 86.38 127 LEU B O 1
ATOM 2262 N N . SER B 1 128 ? 6.969 13.461 13.641 1 83.88 128 SER B N 1
ATOM 2263 C CA . SER B 1 128 ? 7.445 14.492 14.555 1 83.88 128 SER B CA 1
ATOM 2264 C C . SER B 1 128 ? 6.535 14.617 15.766 1 83.88 128 SER B C 1
ATOM 2266 O O . SER B 1 128 ? 5.375 14.203 15.727 1 83.88 128 SER B O 1
ATOM 2268 N N . GLN B 1 129 ? 7.074 15.211 16.781 1 85 129 GLN B N 1
ATOM 2269 C CA . GLN B 1 129 ? 6.273 15.461 17.969 1 85 129 GLN B CA 1
ATOM 2270 C C . GLN B 1 129 ? 5.07 16.344 17.656 1 85 129 GLN B C 1
ATOM 2272 O O . GLN B 1 129 ? 3.973 16.125 18.172 1 85 129 GLN B O 1
ATOM 2277 N N . GLN B 1 130 ? 5.289 17.281 16.859 1 85.44 130 GLN B N 1
ATOM 2278 C CA . GLN B 1 130 ? 4.223 18.188 16.469 1 85.44 130 GLN B CA 1
ATOM 2279 C C . GLN B 1 130 ? 3.092 17.453 15.758 1 85.44 130 GLN B C 1
ATOM 2281 O O . GLN B 1 130 ? 1.916 17.672 16.047 1 85.44 130 GLN B O 1
ATOM 2286 N N . ALA B 1 131 ? 3.432 16.578 14.844 1 87.5 131 ALA B N 1
ATOM 2287 C CA . ALA B 1 131 ? 2.432 15.789 14.133 1 87.5 131 ALA B CA 1
ATOM 2288 C C . ALA B 1 131 ? 1.676 14.875 15.094 1 87.5 131 ALA B C 1
ATOM 2290 O O . ALA B 1 131 ? 0.456 14.727 14.984 1 87.5 131 ALA B O 1
ATOM 2291 N N . MET B 1 132 ? 2.402 14.344 16.016 1 88.5 132 MET B N 1
ATOM 2292 C CA . MET B 1 132 ? 1.805 13.43 16.969 1 88.5 132 MET B CA 1
ATOM 2293 C C . MET B 1 132 ? 0.81 14.148 17.875 1 88.5 132 MET B C 1
ATOM 2295 O O . MET B 1 132 ? -0.251 13.609 18.188 1 88.5 132 MET B O 1
ATOM 2299 N N . CYS B 1 133 ? 1.082 15.391 18.188 1 88 133 CYS B N 1
ATOM 2300 C CA . CYS B 1 133 ? 0.265 16.141 19.141 1 88 133 CYS B CA 1
ATOM 2301 C C . CYS B 1 133 ? -0.925 16.781 18.453 1 88 133 CYS B C 1
ATOM 2303 O O . CYS B 1 133 ? -1.974 16.984 19.062 1 88 133 CYS B O 1
ATOM 2305 N N . SER B 1 134 ? -0.827 16.984 17.203 1 88.69 134 SER B N 1
ATOM 2306 C CA . SER B 1 134 ? -1.848 17.766 16.516 1 88.69 134 SER B CA 1
ATOM 2307 C C . SER B 1 134 ? -2.801 16.859 15.742 1 88.69 134 SER B C 1
ATOM 2309 O O . SER B 1 134 ? -3.736 17.344 15.094 1 88.69 134 SER B O 1
ATOM 2311 N N . SER B 1 135 ? -2.555 15.531 15.852 1 93.44 135 SER B N 1
ATOM 2312 C CA . SER B 1 135 ? -3.346 14.633 15.023 1 93.44 135 SER B CA 1
ATOM 2313 C C . SER B 1 135 ? -3.908 13.477 15.844 1 93.44 135 SER B C 1
ATOM 2315 O O . SER B 1 135 ? -3.387 13.156 16.922 1 93.44 135 SER B O 1
ATOM 2317 N N . GLU B 1 136 ? -4.988 12.953 15.359 1 94.25 136 GLU B N 1
ATOM 2318 C CA . GLU B 1 136 ? -5.41 11.641 15.844 1 94.25 136 GLU B CA 1
ATOM 2319 C C . GLU B 1 136 ? -4.559 10.531 15.242 1 94.25 136 GLU B C 1
ATOM 2321 O O . GLU B 1 136 ? -4.383 10.461 14.023 1 94.25 136 GLU B O 1
ATOM 2326 N N . LEU B 1 137 ? -4.043 9.719 16.109 1 94.31 137 LEU B N 1
ATOM 2327 C CA . LEU B 1 137 ? -3.172 8.641 15.648 1 94.31 137 LEU B CA 1
ATOM 2328 C C . LEU B 1 137 ? -3.992 7.461 15.133 1 94.31 137 LEU B C 1
ATOM 2330 O O . LEU B 1 137 ? -4.996 7.082 15.742 1 94.31 137 LEU B O 1
ATOM 2334 N N . VAL B 1 138 ? -3.625 6.961 13.969 1 95.06 138 VAL B N 1
ATOM 2335 C CA . VAL B 1 138 ? -4.27 5.801 13.359 1 95.06 138 VAL B CA 1
ATOM 2336 C C . VAL B 1 138 ? -3.209 4.793 12.922 1 95.06 138 VAL B C 1
ATOM 2338 O O . VAL B 1 138 ? -2.168 5.168 12.383 1 95.06 138 VAL B O 1
ATOM 2341 N N . HIS B 1 139 ? -3.418 3.545 13.195 1 93.81 139 HIS B N 1
ATOM 2342 C CA . HIS B 1 139 ? -2.439 2.545 12.781 1 93.81 139 HIS B CA 1
ATOM 2343 C C . HIS B 1 139 ? -3.088 1.458 11.93 1 93.81 139 HIS B C 1
ATOM 2345 O O . HIS B 1 139 ? -4.293 1.228 12.023 1 93.81 139 HIS B O 1
ATOM 2351 N N . ILE B 1 140 ? -2.309 0.92 11.086 1 94.62 140 ILE B N 1
ATOM 2352 C CA . ILE B 1 140 ? -2.68 -0.271 10.328 1 94.62 140 ILE B CA 1
ATOM 2353 C C . ILE B 1 140 ? -2.461 -1.516 11.188 1 94.62 140 ILE B C 1
ATOM 2355 O O . ILE B 1 140 ? -1.347 -1.771 11.648 1 94.62 140 ILE B O 1
ATOM 2359 N N . PRO B 1 141 ? -3.482 -2.244 11.422 1 91.75 141 PRO B N 1
ATOM 2360 C CA . PRO B 1 141 ? -3.252 -3.445 12.227 1 91.75 141 PRO B CA 1
ATOM 2361 C C . PRO B 1 141 ? -2.311 -4.438 11.555 1 91.75 141 PRO B C 1
ATOM 2363 O O . PRO B 1 141 ? -2.523 -4.809 10.398 1 91.75 141 PRO B O 1
ATOM 2366 N N . MET B 1 142 ? -1.287 -4.785 12.195 1 90.31 142 MET B N 1
ATOM 2367 C CA . MET B 1 142 ? -0.278 -5.734 11.727 1 90.31 142 MET B CA 1
ATOM 2368 C C . MET B 1 142 ? -0.046 -6.832 12.766 1 90.31 142 MET B C 1
ATOM 2370 O O . MET B 1 142 ? -0.543 -6.746 13.891 1 90.31 142 MET B O 1
ATOM 2374 N N . VAL B 1 143 ? 0.591 -7.906 12.312 1 80.56 143 VAL B N 1
ATOM 2375 C CA . VAL B 1 143 ? 0.873 -8.992 13.25 1 80.56 143 VAL B CA 1
ATOM 2376 C C . VAL B 1 143 ? 2.361 -9.008 13.586 1 80.56 143 VAL B C 1
ATOM 2378 O O . VAL B 1 143 ? 3.189 -8.539 12.797 1 80.56 143 VAL B O 1
ATOM 2381 N N . GLY B 1 144 ? 2.605 -9.602 14.82 1 69.31 144 GLY B N 1
ATOM 2382 C CA . GLY B 1 144 ? 3.959 -9.883 15.266 1 69.31 144 GLY B CA 1
ATOM 2383 C C . GLY B 1 144 ? 4.727 -8.641 15.664 1 69.31 144 GLY B C 1
ATOM 2384 O O . GLY B 1 144 ? 4.141 -7.668 16.141 1 69.31 144 GLY B O 1
ATOM 2385 N N . HIS B 1 145 ? 6.148 -8.719 15.625 1 64.69 145 HIS B N 1
ATOM 2386 C CA . HIS B 1 145 ? 7.09 -7.707 16.094 1 64.69 145 HIS B CA 1
ATOM 2387 C C . HIS B 1 145 ? 7.492 -6.766 14.961 1 64.69 145 HIS B C 1
ATOM 2389 O O . HIS B 1 145 ? 8.531 -6.109 15.039 1 64.69 145 HIS B O 1
ATOM 2395 N N . PHE B 1 146 ? 6.629 -6.801 13.969 1 65.94 146 PHE B N 1
ATOM 2396 C CA . PHE B 1 146 ? 7.09 -5.938 12.891 1 65.94 146 PHE B CA 1
ATOM 2397 C C . PHE B 1 146 ? 6.859 -4.473 13.234 1 65.94 146 PHE B C 1
ATOM 2399 O O . PHE B 1 146 ? 5.801 -4.109 13.75 1 65.94 146 PHE B O 1
ATOM 2406 N N . GLU B 1 147 ? 7.906 -3.75 13.031 1 70.12 147 GLU B N 1
ATOM 2407 C CA . GLU B 1 147 ? 7.973 -2.375 13.516 1 70.12 147 GLU B CA 1
ATOM 2408 C C . GLU B 1 147 ? 7.156 -1.438 12.633 1 70.12 147 GLU B C 1
ATOM 2410 O O . GLU B 1 147 ? 6.441 -0.567 13.133 1 70.12 147 GLU B O 1
ATOM 2415 N N . SER B 1 148 ? 7.352 -1.63 11.281 1 87.12 148 SER B N 1
ATOM 2416 C CA . SER B 1 148 ? 6.641 -0.669 10.445 1 87.12 148 SER B CA 1
ATOM 2417 C C . SER B 1 148 ? 6.621 -1.112 8.984 1 87.12 148 SER B C 1
ATOM 2419 O O . SER B 1 148 ? 7.379 -2.002 8.594 1 87.12 148 SER B O 1
ATOM 2421 N N . LEU B 1 149 ? 5.715 -0.632 8.234 1 92.75 149 LEU B N 1
ATOM 2422 C CA . LEU B 1 149 ? 5.645 -0.805 6.785 1 92.75 149 LEU B CA 1
ATOM 2423 C C . LEU B 1 149 ? 6.457 0.269 6.07 1 92.75 149 LEU B C 1
ATOM 2425 O O . LEU B 1 149 ? 6.816 1.284 6.668 1 92.75 149 LEU B O 1
ATOM 2429 N N . ASN B 1 150 ? 6.879 -0.089 4.859 1 91.75 150 ASN B N 1
ATOM 2430 C CA . ASN B 1 150 ? 7.363 0.979 3.988 1 91.75 150 ASN B CA 1
ATOM 2431 C C . ASN B 1 150 ? 6.367 2.131 3.906 1 91.75 150 ASN B C 1
ATOM 2433 O O . ASN B 1 150 ? 5.164 1.906 3.77 1 91.75 150 ASN B O 1
ATOM 2437 N N . VAL B 1 151 ? 6.828 3.277 3.965 1 92.62 151 VAL B N 1
ATOM 2438 C CA . VAL B 1 151 ? 5.961 4.445 4.094 1 92.62 151 VAL B CA 1
ATOM 2439 C C . VAL B 1 151 ? 5.047 4.547 2.873 1 92.62 151 VAL B C 1
ATOM 2441 O O . VAL B 1 151 ? 3.895 4.969 2.986 1 92.62 151 VAL B O 1
ATOM 2444 N N . ALA B 1 152 ? 5.555 4.242 1.655 1 93.56 152 ALA B N 1
ATOM 2445 C CA . ALA B 1 152 ? 4.727 4.312 0.455 1 93.56 152 ALA B CA 1
ATOM 2446 C C . ALA B 1 152 ? 3.617 3.266 0.493 1 93.56 152 ALA B C 1
ATOM 2448 O O . ALA B 1 152 ? 2.498 3.52 0.042 1 93.56 152 ALA B O 1
ATOM 2449 N N . VAL B 1 153 ? 3.93 2.107 1.053 1 95.44 153 VAL B N 1
ATOM 2450 C CA . VAL B 1 153 ? 2.932 1.052 1.198 1 95.44 153 VAL B CA 1
ATOM 2451 C C . VAL B 1 153 ? 1.885 1.468 2.229 1 95.44 153 VAL B C 1
ATOM 2453 O O . VAL B 1 153 ? 0.682 1.385 1.969 1 95.44 153 VAL B O 1
ATOM 2456 N N . ALA B 1 154 ? 2.377 1.939 3.393 1 95.5 154 ALA B N 1
ATOM 2457 C CA . ALA B 1 154 ? 1.454 2.41 4.422 1 95.5 154 ALA B CA 1
ATOM 2458 C C . ALA B 1 154 ? 0.555 3.52 3.887 1 95.5 154 ALA B C 1
ATOM 2460 O O . ALA B 1 154 ? -0.664 3.482 4.07 1 95.5 154 ALA B O 1
ATOM 2461 N N . GLY B 1 155 ? 1.21 4.453 3.252 1 95.62 155 GLY B N 1
ATOM 2462 C CA . GLY B 1 155 ? 0.437 5.527 2.646 1 95.62 155 GLY B CA 1
ATOM 2463 C C . GLY B 1 155 ? -0.608 5.031 1.666 1 95.62 155 GLY B C 1
ATOM 2464 O O . GLY B 1 155 ? -1.754 5.484 1.69 1 95.62 155 GLY B O 1
ATOM 2465 N N . GLY B 1 156 ? -0.226 4.105 0.775 1 96.62 156 GLY B N 1
ATOM 2466 C CA . GLY B 1 156 ? -1.168 3.537 -0.174 1 96.62 156 GLY B CA 1
ATOM 2467 C C . GLY B 1 156 ? -2.371 2.896 0.492 1 96.62 156 GLY B C 1
ATOM 2468 O O . GLY B 1 156 ? -3.504 3.072 0.038 1 96.62 156 GLY B O 1
ATOM 2469 N N . ILE B 1 157 ? -2.156 2.152 1.559 1 97.25 157 ILE B N 1
ATOM 2470 C CA . ILE B 1 157 ? -3.229 1.487 2.291 1 97.25 157 ILE B CA 1
ATOM 2471 C C . ILE B 1 157 ? -4.16 2.531 2.904 1 97.25 157 ILE B C 1
ATOM 2473 O O . ILE B 1 157 ? -5.383 2.436 2.773 1 97.25 157 ILE B O 1
ATOM 2477 N N . PHE B 1 158 ? -3.604 3.559 3.543 1 97 158 PHE B N 1
ATOM 2478 C CA . PHE B 1 158 ? -4.395 4.621 4.148 1 97 158 PHE B CA 1
ATOM 2479 C C . PHE B 1 158 ? -5.246 5.328 3.098 1 97 158 PHE B C 1
ATOM 2481 O O . PHE B 1 158 ? -6.445 5.531 3.295 1 97 158 PHE B O 1
ATOM 2488 N N . LEU B 1 159 ? -4.578 5.68 1.996 1 95.94 159 LEU B N 1
ATOM 2489 C CA . LEU B 1 159 ? -5.262 6.438 0.953 1 95.94 159 LEU B CA 1
ATOM 2490 C C . LEU B 1 159 ? -6.398 5.621 0.344 1 95.94 159 LEU B C 1
ATOM 2492 O O . LEU B 1 159 ? -7.465 6.16 0.048 1 95.94 159 LEU B O 1
ATOM 2496 N N . PHE B 1 160 ? -6.219 4.375 0.207 1 96.12 160 PHE B N 1
ATOM 2497 C CA . PHE B 1 160 ? -7.223 3.49 -0.368 1 96.12 160 PHE B CA 1
ATOM 2498 C C . PHE B 1 160 ? -8.422 3.352 0.563 1 96.12 160 PHE B C 1
ATOM 2500 O O . PHE B 1 160 ? -9.57 3.465 0.129 1 96.12 160 PHE B O 1
ATOM 2507 N N . ILE B 1 161 ? -8.156 3.137 1.819 1 96.06 161 ILE B N 1
ATOM 2508 C CA . ILE B 1 161 ? -9.219 2.861 2.783 1 96.06 161 ILE B CA 1
ATOM 2509 C C . ILE B 1 161 ? -10.008 4.137 3.066 1 96.06 161 ILE B C 1
ATOM 2511 O O . ILE B 1 161 ? -11.234 4.113 3.146 1 96.06 161 ILE B O 1
ATOM 2515 N N . LEU B 1 162 ? -9.328 5.301 3.174 1 95.38 162 LEU B N 1
ATOM 2516 C CA . LEU B 1 162 ? -9.953 6.539 3.621 1 95.38 162 LEU B CA 1
ATOM 2517 C C . LEU B 1 162 ? -10.445 7.363 2.434 1 95.38 162 LEU B C 1
ATOM 2519 O O . LEU B 1 162 ? -10.906 8.492 2.604 1 95.38 162 LEU B O 1
ATOM 2523 N N . LYS B 1 163 ? -10.273 6.738 1.245 1 91.69 163 LYS B N 1
ATOM 2524 C CA . LYS B 1 163 ? -10.688 7.492 0.067 1 91.69 163 LYS B CA 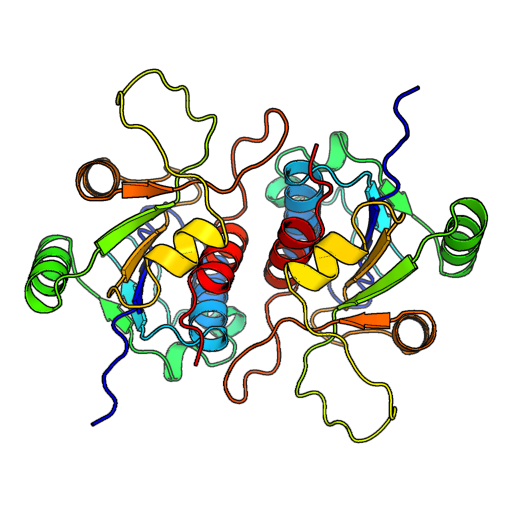1
ATOM 2525 C C . LYS B 1 163 ? -12.188 7.793 0.104 1 91.69 163 LYS B C 1
ATOM 2527 O O . LYS B 1 163 ? -12.953 7.059 0.727 1 91.69 163 LYS B O 1
ATOM 2532 N N . SER B 1 164 ? -12.531 8.922 -0.53 1 77.06 164 SER B N 1
ATOM 2533 C CA . SER B 1 164 ? -13.938 9.312 -0.583 1 77.06 164 SER B CA 1
ATOM 2534 C C . SER B 1 164 ? -14.719 8.445 -1.572 1 77.06 164 SER B C 1
ATOM 2536 O O . SER B 1 164 ? -14.18 8.055 -2.611 1 77.06 164 SER B O 1
ATOM 2538 N N . GLU B 1 165 ? -15.82 7.656 -1.203 1 64.56 165 GLU B N 1
ATOM 2539 C CA . GLU B 1 165 ? -16.672 6.879 -2.098 1 64.56 165 GLU B CA 1
ATOM 2540 C C . GLU B 1 165 ? -17.359 7.773 -3.123 1 64.56 165 GLU B C 1
ATOM 2542 O O . GLU B 1 165 ? -17.891 8.828 -2.777 1 64.56 165 GLU B O 1
ATOM 2547 N N . TYR B 1 166 ? -16.812 8.172 -4.281 1 48.53 166 TYR B N 1
ATOM 2548 C CA . TYR B 1 166 ? -17.703 8.844 -5.227 1 48.53 166 TYR B CA 1
ATOM 2549 C C . TYR B 1 166 ? -18.578 7.844 -5.965 1 48.53 166 TYR B C 1
ATOM 2551 O O . TYR B 1 166 ? -18.203 6.684 -6.141 1 48.53 166 TYR B O 1
#